Protein 6JBX (pdb70)

Organism: Streptococcus pneumoniae (strain ATCC BAA-255 / R6) (NCBI:txid171101)

Nearest PDB structures (foldseek):
  6jbx-assembly1_B  TM=1.007E+00  e=1.064E-23  Streptococcus pneumoniae
  1lj9-assembly1_B  TM=8.327E-01  e=2.546E-08  Enterococcus faecalis
  1lnw-assembly7_A  TM=8.799E-01  e=1.732E-07  Pseudomonas aeruginosa
  4zzl-assembly1_B  TM=8.420E-01  e=1.732E-07  Pseudomonas aeruginosa
  3bpx-assembly1_A  TM=7.532E-01  e=2.385E-07  unclassified

Radius of gyration: 21.08 Å; Cα contacts (8 Å, |Δi|>4): 301; chains: 2; bounding box: 54×47×58 Å

Sequence (289 aa):
HHMDYQRINEYLTSIFNNVLVIEEVNLRGSRFKDISIKEMHTIDVIGKAPDVTPSQVSKELMVTLGTVTTSLNNLERKGYIERVRSEQDRRVVHLHLTKKGRLIHRLHKRFHKAMVEKIIDGMSEEEIAVMGKGLTNLYQFLEDLKDYYQRINEYLTSIFNNVLVIEEVNLRGSRFKDISIKEMHTIDVIGKAPDVTPSQVSKELMVTLGTVTTSLNNLERKGYIERVRSEQDRRVVHLHLTKKGRLIHRLHKRFHKAMVEKIIDGMSEEEIAVMGKGLTNLYQFLEDLK

Foldseek 3Di:
DDDDVVVVVVVVVCCVVPVQVVLQVVLCPDPHNPAHSVLLLLLLVCAVPFFDWLVVSCVVVVHDSVVSVVSVVVCVVVQFKDWDQDPVDRVTITMHTDPVSVVVNVVSVVVVVVVVCVVCVPPDPVRVVVVVVVVVVVVVVVVVVD/DVVVVVVVVVVVVVVVQVVVQCPCCPDPNNPAHPVLLVLLLVCAVPFFDWLVNSCVVVVHDSVVSVVSVVVCVVVQFKDWDADPVHRVTITMHTGPVSNVVSVVVVVVVVVVVVVVVVPDDPVRVVVVVVVVVVVVVVVVVVD

Secondary structure (DSSP, 8-state):
-PPPHHHHHHHHHHHHHHHHHHHHHHHHTSS--S--HHHHHHHHHHHHSTT--HHHHHHHHTS-HHHHHHHHHHHHHHTSEEEEE-SSSTT-EEEEE-HHHHHHHHHHHHHHHHHHHHHTTT--HHHHHHHHHHHHHHHHHHHHT-/-HHHHHHHHHHHHHHHHHHHHHHHHTSS-TT--HHHHHHHHHHHHSTTB-HHHHHHHHT--HHHHHHHHHHHHHTTSEEEEE-SS-TT-EEEEE-HHHHHHHHHHHHHHHHHHHHHHHTS-HHHHHHHHHHHHHHHHHHHTT-

Structure (mmCIF, N/CA/C/O backbone):
data_6JBX
#
_entry.id   6JBX
#
_cell.length_a   73.022
_cell.length_b   60.868
_cell.length_c   74.086
_cell.angle_alpha   90.00
_cell.angle_beta   105.40
_cell.angle_gamma   90.00
#
_symmetry.space_group_name_H-M   'P 1 21 1'
#
loop_
_entity.id
_entity.type
_entity.pdbx_description
1 polymer 'Fatty acid biosynthesis transcriptional regulator'
2 polymer "DNA (5'-D(*AP*AP*TP*AP*GP*TP*TP*TP*GP*AP*CP*TP*GP*TP*CP*AP*AP*AP*TP*TP*AP*TP*G)-3')"
3 polymer "DNA (5'-D(*CP*AP*TP*AP*AP*TP*TP*TP*GP*AP*CP*AP*GP*TP*CP*AP*AP*AP*CP*TP*AP*TP*T)-3')"
4 non-polymer TRIDECANE
5 water water
#
loop_
_atom_site.group_PDB
_atom_site.id
_atom_site.type_symbol
_atom_site.label_atom_id
_atom_site.label_alt_id
_atom_site.label_comp_id
_atom_site.label_asym_id
_atom_site.label_entity_id
_atom_site.label_seq_id
_atom_site.pdbx_PDB_ins_code
_atom_site.Cartn_x
_atom_site.Cartn_y
_atom_site.Cartn_z
_atom_site.occupancy
_atom_site.B_iso_or_equiv
_atom_site.auth_seq_id
_atom_site.auth_comp_id
_atom_site.auth_asym_id
_atom_site.auth_atom_id
_atom_site.pdbx_PDB_model_num
ATOM 1 N N . HIS A 1 7 ? 0.721 -32.317 32.065 1.00 48.05 -2 HIS A N 1
ATOM 2 C CA . HIS A 1 7 ? -0.356 -31.244 32.172 1.00 54.46 -2 HIS A CA 1
ATOM 3 C C . HIS A 1 7 ? 0.216 -29.841 31.896 1.00 51.64 -2 HIS A C 1
ATOM 4 O O . HIS A 1 7 ? 1.291 -29.498 32.384 1.00 45.67 -2 HIS A O 1
ATOM 11 N N . HIS A 1 8 ? -0.502 -29.048 31.108 1.00 51.15 -1 HIS A N 1
ATOM 12 C CA . HIS A 1 8 ? -0.102 -27.678 30.803 1.00 49.15 -1 HIS A CA 1
ATOM 13 C C . HIS A 1 8 ? -0.031 -26.854 32.090 1.00 43.43 -1 HIS A C 1
ATOM 14 O O . HIS A 1 8 ? -0.670 -27.138 33.091 1.00 42.25 -1 HIS A O 1
ATOM 21 N N . MET A 1 9 ? 0.783 -25.828 32.071 1.00 45.55 0 MET A N 1
ATOM 22 C CA . MET A 1 9 ? 0.715 -24.822 33.137 1.00 41.51 0 MET A CA 1
ATOM 23 C C . MET A 1 9 ? -0.643 -24.102 33.056 1.00 31.29 0 MET A C 1
ATOM 24 O O . MET A 1 9 ? -1.159 -23.833 31.977 1.00 35.59 0 MET A O 1
ATOM 29 N N . ASP A 1 10 ? -1.164 -23.741 34.203 1.00 27.62 1 ASP A N 1
ATOM 30 C CA . ASP A 1 10 ? -2.354 -22.885 34.290 1.00 30.32 1 ASP A CA 1
ATOM 31 C C . ASP A 1 10 ? -2.125 -21.579 33.516 1.00 33.62 1 ASP A C 1
ATOM 32 O O . ASP A 1 10 ? -1.050 -20.957 33.620 1.00 31.04 1 ASP A O 1
ATOM 37 N N . TYR A 1 11 ? -3.104 -21.147 32.755 1.00 32.24 2 TYR A N 1
ATOM 38 C CA . TYR A 1 11 ? -2.986 -19.872 32.031 1.00 34.62 2 TYR A CA 1
ATOM 39 C C . TYR A 1 11 ? -2.693 -18.694 32.974 1.00 32.73 2 TYR A C 1
ATOM 40 O O . TYR A 1 11 ? -1.887 -17.844 32.662 1.00 32.20 2 TYR A O 1
ATOM 49 N N . GLN A 1 12 ? -3.307 -18.671 34.130 1.00 36.71 3 GLN A N 1
ATOM 50 C CA . GLN A 1 12 ? -3.094 -17.622 35.139 1.00 37.77 3 GLN A CA 1
ATOM 51 C C . GLN A 1 12 ? -1.599 -17.515 35.507 1.00 37.12 3 GLN A C 1
ATOM 52 O O . GLN A 1 12 ? -1.054 -16.389 35.696 1.00 28.56 3 GLN A O 1
ATOM 58 N N . ARG A 1 13 ? -0.919 -18.658 35.597 1.00 33.65 4 ARG A N 1
ATOM 59 C CA . ARG A 1 13 ? 0.461 -18.646 36.015 1.00 31.12 4 ARG A CA 1
ATOM 60 C C . ARG A 1 13 ? 1.311 -18.213 34.830 1.00 27.33 4 ARG A C 1
ATOM 61 O O . ARG A 1 13 ? 2.205 -17.409 35.010 1.00 26.72 4 ARG A O 1
ATOM 69 N N . ILE A 1 14 ? 0.980 -18.679 33.636 1.00 24.45 5 ILE A N 1
ATOM 70 C CA . ILE A 1 14 ? 1.633 -18.248 32.417 1.00 27.99 5 ILE A CA 1
ATOM 71 C C . ILE A 1 14 ? 1.557 -16.712 32.306 1.00 29.21 5 ILE A C 1
ATOM 72 O O . ILE A 1 14 ? 2.547 -16.038 32.048 1.00 27.14 5 ILE A O 1
ATOM 77 N N . ASN A 1 15 ? 0.358 -16.162 32.475 1.00 29.63 6 ASN A N 1
ATOM 78 C CA . ASN A 1 15 ? 0.121 -14.757 32.277 1.00 28.40 6 ASN A CA 1
ATOM 79 C C . ASN A 1 15 ? 0.902 -13.936 33.304 1.00 25.42 6 ASN A C 1
ATOM 80 O O . ASN A 1 15 ? 1.581 -13.021 32.946 1.00 27.97 6 ASN A O 1
ATOM 85 N N . GLU A 1 16 ? 0.865 -14.374 34.530 1.00 25.10 7 GLU A N 1
ATOM 86 C CA . GLU A 1 16 ? 1.613 -13.803 35.588 1.00 29.22 7 GLU A CA 1
ATOM 87 C C . GLU A 1 16 ? 3.117 -13.794 35.270 1.00 30.31 7 GLU A C 1
ATOM 88 O O . GLU A 1 16 ? 3.769 -12.773 35.465 1.00 26.71 7 GLU A O 1
ATOM 94 N N . TYR A 1 17 ? 3.671 -14.898 34.780 1.00 24.46 8 TYR A N 1
ATOM 95 C CA . TYR A 1 17 ? 5.096 -14.933 34.533 1.00 25.88 8 TYR A CA 1
ATOM 96 C C . TYR A 1 17 ? 5.440 -14.015 33.349 1.00 25.29 8 TYR A C 1
ATOM 97 O O . TYR A 1 17 ? 6.418 -13.216 33.421 1.00 24.66 8 TYR A O 1
ATOM 106 N N . LEU A 1 18 ?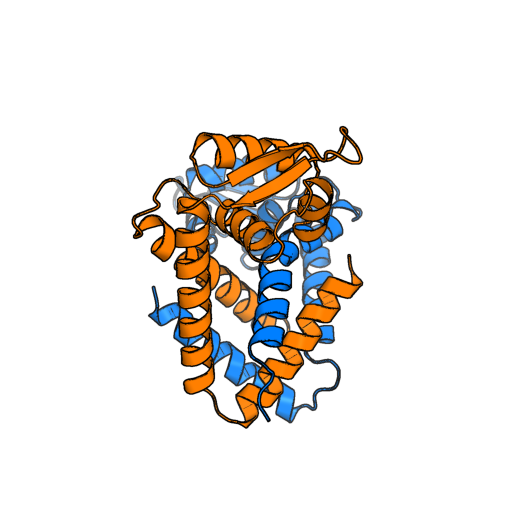 4.684 -14.120 32.268 1.00 21.88 9 LEU A N 1
ATOM 107 C CA . LEU A 1 18 ? 4.969 -13.306 31.127 1.00 27.47 9 LEU A CA 1
ATOM 108 C C . LEU A 1 18 ? 4.877 -11.806 31.502 1.00 30.25 9 LEU A C 1
ATOM 109 O O . LEU A 1 18 ? 5.716 -11.022 31.044 1.00 26.03 9 LEU A O 1
ATOM 114 N N . THR A 1 19 ? 3.859 -11.422 32.281 1.00 28.20 10 THR A N 1
ATOM 115 C CA . THR A 1 19 ? 3.656 -10.000 32.628 1.00 30.41 10 THR A CA 1
ATOM 116 C C . THR A 1 19 ? 4.853 -9.482 33.436 1.00 30.68 10 THR A C 1
ATOM 117 O O . THR A 1 19 ? 5.272 -8.329 33.206 1.00 31.00 10 THR A O 1
ATOM 121 N N . SER A 1 20 ? 5.342 -10.264 34.417 1.00 27.95 11 SER A N 1
ATOM 122 C CA . SER A 1 20 ? 6.525 -9.873 35.220 1.00 30.66 11 SER A CA 1
ATOM 123 C C . SER A 1 20 ? 7.745 -9.663 34.316 1.00 30.15 11 SER A C 1
ATOM 124 O O . SER A 1 20 ? 8.433 -8.659 34.399 1.00 26.02 11 SER A O 1
ATOM 127 N N . ILE A 1 21 ? 7.960 -10.609 33.427 1.00 28.67 12 ILE A N 1
ATOM 128 C CA . ILE A 1 21 ? 9.070 -10.592 32.566 1.00 27.43 12 ILE A CA 1
ATOM 129 C C . ILE A 1 21 ? 8.995 -9.361 31.658 1.00 31.33 12 ILE A C 1
ATOM 130 O O . ILE A 1 21 ? 9.978 -8.607 31.604 1.00 26.43 12 ILE A O 1
ATOM 135 N N . PHE A 1 22 ? 7.910 -9.194 30.911 1.00 25.31 13 PHE A N 1
ATOM 136 C CA . PHE A 1 22 ? 7.828 -8.075 30.014 1.00 30.57 13 PHE A CA 1
ATOM 137 C C . PHE A 1 22 ? 7.859 -6.722 30.738 1.00 27.82 13 PHE A C 1
ATOM 138 O O . PHE A 1 22 ? 8.445 -5.834 30.204 1.00 35.19 13 PHE A O 1
ATOM 146 N N . ASN A 1 23 ? 7.276 -6.567 31.900 1.00 30.76 14 ASN A N 1
ATOM 147 C CA . ASN A 1 23 ? 7.275 -5.274 32.574 1.00 32.02 14 ASN A CA 1
ATOM 148 C C . ASN A 1 23 ? 8.665 -4.952 33.179 1.00 36.28 14 ASN A C 1
ATOM 149 O O . ASN A 1 23 ? 8.995 -3.750 33.384 1.00 32.52 14 ASN A O 1
ATOM 154 N N . ASN A 1 24 ? 9.459 -5.969 33.546 1.00 26.90 15 ASN A N 1
ATOM 155 C CA . ASN A 1 24 ? 10.611 -5.669 34.396 1.00 27.68 15 ASN A CA 1
ATOM 156 C C . ASN A 1 24 ? 11.984 -5.992 33.751 1.00 27.29 15 ASN A C 1
ATOM 157 O O . ASN A 1 24 ? 13.021 -5.541 34.278 1.00 29.32 15 ASN A O 1
ATOM 162 N N . VAL A 1 25 ? 12.059 -6.752 32.681 1.00 25.30 16 VAL A N 1
ATOM 163 C CA . VAL A 1 25 ? 13.341 -7.323 32.239 1.00 25.42 16 VAL A CA 1
ATOM 164 C C . VAL A 1 25 ? 14.298 -6.178 31.854 1.00 28.27 16 VAL A C 1
ATOM 165 O O . VAL A 1 25 ? 15.472 -6.265 32.196 1.00 24.77 16 VAL A O 1
ATOM 169 N N . LEU A 1 26 ? 13.809 -5.126 31.184 1.00 24.54 17 LEU A N 1
ATOM 170 C CA . LEU A 1 26 ? 14.695 -4.023 30.730 1.00 28.85 17 LEU A CA 1
ATOM 171 C C . LEU A 1 26 ? 15.166 -3.189 31.932 1.00 28.20 17 LEU A C 1
ATOM 172 O O . LEU A 1 26 ? 16.284 -2.762 31.946 1.00 27.56 17 LEU A O 1
ATOM 177 N N . VAL A 1 27 ? 14.326 -2.987 32.926 1.00 25.50 18 VAL A N 1
ATOM 178 C CA . VAL A 1 27 ? 14.713 -2.330 34.146 1.00 28.98 18 VAL A CA 1
ATOM 179 C C . VAL A 1 27 ? 15.774 -3.140 34.897 1.00 29.16 18 VAL A C 1
ATOM 180 O O . VAL A 1 27 ? 16.727 -2.581 35.399 1.00 29.09 18 VAL A O 1
ATOM 184 N N . ILE A 1 28 ? 15.609 -4.448 35.015 1.00 31.43 19 ILE A N 1
ATOM 185 C CA . ILE A 1 28 ? 16.573 -5.264 35.717 1.00 27.36 19 ILE A CA 1
ATOM 186 C C . ILE A 1 28 ? 17.916 -5.235 34.978 1.00 27.24 19 ILE A C 1
ATOM 187 O O . ILE A 1 28 ? 18.961 -5.142 35.612 1.00 26.96 19 ILE A O 1
ATOM 192 N N . GLU A 1 29 ? 17.911 -5.253 33.667 1.00 27.44 20 GLU A N 1
ATOM 193 C CA . GLU A 1 29 ? 19.158 -5.186 32.932 1.00 33.42 20 GLU A CA 1
ATOM 194 C C . GLU A 1 29 ? 19.845 -3.822 33.125 1.00 30.65 20 GLU A C 1
ATOM 195 O O . GLU A 1 29 ? 21.045 -3.745 33.252 1.00 32.21 20 GLU A O 1
ATOM 201 N N . GLU A 1 30 ? 19.077 -2.766 33.086 1.00 29.07 21 GLU A N 1
ATOM 202 C CA . GLU A 1 30 ? 19.604 -1.441 33.302 1.00 34.55 21 GLU A CA 1
ATOM 203 C C . GLU A 1 30 ? 20.193 -1.342 34.721 1.00 33.91 21 GLU A C 1
ATOM 204 O O . GLU A 1 30 ? 21.251 -0.805 34.868 1.00 32.46 21 GLU A O 1
ATOM 210 N N . VAL A 1 31 ? 19.538 -1.890 35.730 1.00 33.56 22 VAL A N 1
ATOM 211 C CA . VAL A 1 31 ? 20.018 -1.837 37.105 1.00 35.73 22 VAL A CA 1
ATOM 212 C C . VAL A 1 31 ? 21.344 -2.600 37.210 1.00 36.81 22 VAL A C 1
ATOM 213 O O . VAL A 1 31 ? 22.251 -2.171 37.903 1.00 32.93 22 VAL A O 1
ATOM 217 N N . ASN A 1 32 ? 21.439 -3.723 36.554 1.00 32.90 23 ASN A N 1
ATOM 218 C CA . ASN A 1 32 ? 22.696 -4.465 36.570 1.00 37.88 23 ASN A CA 1
ATOM 219 C C . ASN A 1 32 ? 23.846 -3.652 35.921 1.00 37.15 23 ASN A C 1
ATOM 220 O O . ASN A 1 32 ? 24.990 -3.720 36.387 1.00 31.92 23 ASN A O 1
ATOM 225 N N . LEU A 1 33 ? 23.591 -2.925 34.831 1.00 33.55 24 LEU A N 1
ATOM 226 C CA . LEU A 1 33 ? 24.640 -2.094 34.193 1.00 31.92 24 LEU A CA 1
ATOM 227 C C . LEU A 1 33 ? 25.020 -0.916 35.114 1.00 31.92 24 LEU A C 1
ATOM 228 O O . LEU A 1 33 ? 26.205 -0.647 35.263 1.00 30.75 24 LEU A O 1
ATOM 233 N N . ARG A 1 34 ? 24.033 -0.232 35.708 1.00 33.10 25 ARG A N 1
ATOM 234 C CA . ARG A 1 34 ? 24.222 0.944 36.567 1.00 35.31 25 ARG A CA 1
ATOM 235 C C . ARG A 1 34 ? 24.987 0.591 37.851 1.00 36.73 25 ARG A C 1
ATOM 236 O O . ARG A 1 34 ? 25.648 1.455 38.448 1.00 38.32 25 ARG A O 1
ATOM 244 N N . GLY A 1 35 ? 24.925 -0.644 38.271 1.00 33.32 26 GLY A N 1
ATOM 245 C CA . GLY A 1 35 ? 25.682 -1.095 39.431 1.00 34.46 26 GLY A CA 1
ATOM 246 C C . GLY A 1 35 ? 27.064 -1.580 39.034 1.00 34.83 26 GLY A C 1
ATOM 247 O O . GLY A 1 35 ? 27.861 -1.933 39.907 1.00 41.69 26 GLY A O 1
ATOM 248 N N . SER A 1 36 ? 27.360 -1.604 37.728 1.00 33.28 27 SER A N 1
ATOM 249 C CA . SER A 1 36 ? 28.655 -2.081 37.245 1.00 33.20 27 SER A CA 1
ATOM 250 C C . SER A 1 36 ? 29.739 -1.000 37.446 1.00 35.82 27 SER A C 1
ATOM 251 O O . SER A 1 36 ? 29.476 0.126 37.898 1.00 32.21 27 SER A O 1
ATOM 254 N N . ARG A 1 37 ? 30.946 -1.338 37.010 1.00 33.87 28 ARG A N 1
ATOM 255 C CA . ARG A 1 37 ? 32.047 -0.435 37.089 1.00 36.90 28 ARG A CA 1
ATOM 256 C C . ARG A 1 37 ? 31.891 0.646 36.004 1.00 35.89 28 ARG A C 1
ATOM 257 O O . ARG A 1 37 ? 32.661 1.596 36.019 1.00 33.54 28 ARG A O 1
ATOM 265 N N . PHE A 1 38 ? 30.982 0.479 35.026 1.00 29.25 29 PHE A N 1
ATOM 266 C CA . PHE A 1 38 ? 30.689 1.524 34.056 1.00 32.34 29 PHE A CA 1
ATOM 267 C C . PHE A 1 38 ? 29.260 2.043 34.258 1.00 33.52 29 PHE A C 1
ATOM 268 O O . PHE A 1 38 ? 28.293 1.390 33.872 1.00 32.03 29 PHE A O 1
ATOM 276 N N . LYS A 1 39 ? 29.116 3.226 34.827 1.00 30.72 30 LYS A N 1
ATOM 277 C CA . LYS A 1 39 ? 27.814 3.605 35.346 1.00 33.34 30 LYS A CA 1
ATOM 278 C C . LYS A 1 39 ? 27.104 4.608 34.452 1.00 28.51 30 LYS A C 1
ATOM 279 O O . LYS A 1 39 ? 26.006 4.999 34.782 1.00 31.79 30 LYS A O 1
ATOM 285 N N . ASP A 1 40 ? 27.648 4.905 33.299 1.00 27.11 31 ASP A N 1
ATOM 286 C CA . ASP A 1 40 ? 27.078 5.963 32.456 1.00 30.66 31 ASP A CA 1
ATOM 287 C C . ASP A 1 40 ? 26.507 5.383 31.140 1.00 34.30 31 ASP A C 1
ATOM 288 O O . ASP A 1 40 ? 26.471 6.101 30.143 1.00 32.18 31 ASP A O 1
ATOM 293 N N . ILE A 1 41 ? 26.016 4.128 31.151 1.00 30.88 32 ILE A N 1
ATOM 294 C CA . ILE A 1 41 ? 25.508 3.452 29.959 1.00 30.58 32 ILE A CA 1
ATOM 295 C C . ILE A 1 41 ? 24.136 2.850 30.294 1.00 30.09 32 ILE A C 1
ATOM 296 O O . ILE A 1 41 ? 24.005 2.034 31.196 1.00 26.46 32 ILE A O 1
ATOM 301 N N . SER A 1 42 ? 23.135 3.305 29.583 1.00 29.17 33 SER A N 1
ATOM 302 C CA . SER A 1 42 ? 21.791 2.820 29.709 1.00 31.60 33 SER A CA 1
ATOM 303 C C . SER A 1 42 ? 21.633 1.510 28.929 1.00 31.92 33 SER A C 1
ATOM 304 O O . SER A 1 42 ? 22.456 1.168 28.055 1.00 28.53 33 SER A O 1
ATOM 307 N N . ILE A 1 43 ? 20.520 0.819 29.171 1.00 31.85 34 ILE A N 1
ATOM 308 C CA . ILE A 1 43 ? 20.299 -0.433 28.455 1.00 30.66 34 ILE A CA 1
ATOM 309 C C . ILE A 1 43 ? 20.133 -0.141 26.963 1.00 29.45 34 ILE A C 1
ATOM 310 O O . ILE A 1 43 ? 20.607 -0.927 26.147 1.00 30.90 34 ILE A O 1
ATOM 315 N N . LYS A 1 44 ? 19.539 0.982 26.578 1.00 29.85 35 LYS A N 1
ATOM 316 C CA . LYS A 1 44 ? 19.405 1.296 25.142 1.00 31.79 35 LYS A CA 1
ATOM 317 C C . LYS A 1 44 ? 20.761 1.612 24.508 1.00 39.39 35 LYS A C 1
ATOM 318 O O . LYS A 1 44 ? 21.028 1.162 23.381 1.00 41.70 35 LYS A O 1
ATOM 324 N N . GLU A 1 45 ? 21.644 2.296 25.227 1.00 34.62 36 GLU A N 1
ATOM 325 C CA . GLU A 1 45 ? 22.987 2.514 24.690 1.00 34.20 36 GLU A CA 1
ATOM 326 C C . GLU A 1 45 ? 23.715 1.176 24.616 1.00 32.22 36 GLU A C 1
ATOM 327 O O . GLU A 1 45 ? 24.483 0.959 23.684 1.00 31.19 36 GLU A O 1
ATOM 333 N N . MET A 1 46 ? 23.490 0.305 25.593 1.00 30.58 37 MET A N 1
ATOM 334 C CA . MET A 1 46 ? 24.130 -1.016 25.557 1.00 34.49 37 MET A CA 1
ATOM 335 C C . MET A 1 46 ? 23.692 -1.760 24.286 1.00 34.17 37 MET A C 1
ATOM 336 O O . MET A 1 46 ? 24.493 -2.455 23.684 1.00 36.48 37 MET A O 1
ATOM 341 N N . HIS A 1 47 ? 22.473 -1.527 23.803 1.00 33.51 38 HIS A N 1
ATOM 342 C CA . HIS A 1 47 ? 22.071 -2.208 22.563 1.00 43.50 38 HIS A CA 1
ATOM 343 C C . HIS A 1 47 ? 22.903 -1.700 21.375 1.00 39.78 38 HIS A C 1
ATOM 344 O O . HIS A 1 47 ? 23.294 -2.487 20.544 1.00 38.17 38 HIS A O 1
ATOM 351 N N . THR A 1 48 ? 23.121 -0.390 21.287 1.00 34.80 39 THR A N 1
ATOM 352 C CA . THR A 1 48 ? 23.953 0.181 20.233 1.00 35.64 39 THR A CA 1
ATOM 353 C C . THR A 1 48 ? 25.370 -0.374 20.352 1.00 35.73 39 THR A C 1
ATOM 354 O O . THR A 1 48 ? 25.926 -0.850 19.368 1.00 38.77 39 THR A O 1
ATOM 358 N N . ILE A 1 49 ? 25.910 -0.433 21.565 1.00 33.68 40 ILE A N 1
ATOM 359 C CA . ILE A 1 49 ? 27.256 -0.960 21.742 1.00 33.89 40 ILE A CA 1
ATOM 360 C C . ILE A 1 49 ? 27.322 -2.405 21.223 1.00 40.11 40 ILE A C 1
ATOM 361 O O . ILE A 1 49 ? 28.324 -2.823 20.608 1.00 38.95 40 ILE A O 1
ATOM 366 N N . ASP A 1 50 ? 26.277 -3.158 21.493 1.00 40.48 41 ASP A N 1
ATOM 367 C CA . ASP A 1 50 ? 26.180 -4.593 21.181 1.00 42.45 41 ASP A CA 1
ATOM 368 C C . ASP A 1 50 ? 26.222 -4.816 19.662 1.00 38.38 41 ASP A C 1
ATOM 369 O O . ASP A 1 50 ? 26.982 -5.636 19.177 1.00 37.25 41 ASP A O 1
ATOM 374 N N . VAL A 1 51 ? 25.435 -4.060 18.929 1.00 35.06 42 VAL A N 1
ATOM 375 C CA . VAL A 1 51 ? 25.445 -4.152 17.480 1.00 39.96 42 VAL A CA 1
ATOM 376 C C . VAL A 1 51 ? 26.872 -3.888 16.962 1.00 44.66 42 VAL A C 1
ATOM 377 O O . VAL A 1 51 ? 27.393 -4.652 16.141 1.00 41.94 42 VAL A O 1
ATOM 381 N N . ILE A 1 52 ? 27.507 -2.806 17.424 1.00 39.72 43 ILE A N 1
ATOM 382 C CA . ILE A 1 52 ? 28.820 -2.423 16.898 1.00 35.14 43 ILE A CA 1
ATOM 383 C C . ILE A 1 52 ? 29.844 -3.497 17.281 1.00 37.66 43 ILE A C 1
ATOM 384 O O . ILE A 1 52 ? 30.714 -3.840 16.492 1.00 37.49 43 ILE A O 1
ATOM 389 N N . GLY A 1 53 ? 29.739 -4.058 18.476 1.00 34.94 44 GLY A N 1
ATOM 390 C CA . GLY A 1 53 ? 30.757 -5.030 18.923 1.00 39.06 44 GLY A CA 1
ATOM 391 C C . GLY A 1 53 ? 30.689 -6.346 18.147 1.00 44.47 44 GLY A C 1
ATOM 392 O O . GLY A 1 53 ? 31.719 -6.955 17.824 1.00 48.38 44 GLY A O 1
ATOM 393 N N . LYS A 1 54 ? 29.483 -6.765 17.808 1.00 46.09 45 LYS A N 1
ATOM 394 C CA . LYS A 1 54 ? 29.273 -8.007 17.055 1.00 52.77 45 LYS A CA 1
ATOM 395 C C . LYS A 1 54 ? 29.708 -7.819 15.593 1.00 52.63 45 LYS A C 1
ATOM 396 O O . LYS A 1 54 ? 30.101 -8.779 14.948 1.00 48.63 45 LYS A O 1
ATOM 402 N N . ALA A 1 55 ? 29.610 -6.592 15.079 1.00 49.62 46 ALA A N 1
ATOM 403 C CA . ALA A 1 55 ? 29.860 -6.331 13.665 1.00 47.34 46 ALA A CA 1
ATOM 404 C C . ALA A 1 55 ? 30.760 -5.108 13.498 1.00 43.58 46 ALA A C 1
ATOM 405 O O . ALA A 1 55 ? 30.279 -4.012 13.106 1.00 44.00 46 ALA A O 1
ATOM 407 N N . PRO A 1 56 ? 32.059 -5.279 13.756 1.00 46.25 47 PRO A N 1
ATOM 408 C CA . PRO A 1 56 ? 32.986 -4.146 13.595 1.00 52.01 47 PRO A CA 1
ATOM 409 C C . PRO A 1 56 ? 32.862 -3.521 12.193 1.00 55.70 47 PRO A C 1
ATOM 410 O O . PRO A 1 56 ? 32.590 -4.241 11.220 1.00 51.00 47 PRO A O 1
ATOM 414 N N . ASP A 1 57 ? 32.976 -2.188 12.141 1.00 50.83 48 ASP A N 1
ATOM 415 C CA . ASP A 1 57 ? 32.845 -1.345 10.924 1.00 54.39 48 ASP A CA 1
ATOM 416 C C . ASP A 1 57 ? 31.399 -1.232 10.401 1.00 49.29 48 ASP A C 1
ATOM 417 O O . ASP A 1 57 ? 31.174 -0.685 9.325 1.00 47.43 48 ASP A O 1
ATOM 422 N N . VAL A 1 58 ? 30.409 -1.628 11.171 1.00 43.72 49 VAL A N 1
ATOM 423 C CA . VAL A 1 58 ? 29.037 -1.406 10.779 1.00 39.36 49 VAL A CA 1
ATOM 424 C C . VAL A 1 58 ? 28.762 0.101 10.631 1.00 41.84 49 VAL A C 1
ATOM 425 O O . VAL A 1 58 ? 29.424 0.984 11.186 1.00 39.75 49 VAL A O 1
ATOM 429 N N . THR A 1 59 ? 27.773 0.432 9.840 1.00 39.44 50 THR A N 1
ATOM 430 C CA . THR A 1 59 ? 27.478 1.839 9.591 1.00 44.94 50 THR A CA 1
ATOM 431 C C . THR A 1 59 ? 26.242 2.283 10.390 1.00 41.42 50 THR A C 1
ATOM 432 O O . THR A 1 59 ? 25.416 1.457 10.787 1.00 43.51 50 THR A O 1
ATOM 436 N N . PRO A 1 60 ? 26.054 3.596 10.529 1.00 40.81 51 PRO A N 1
ATOM 437 C CA . PRO A 1 60 ? 24.823 4.017 11.206 1.00 43.47 51 PRO A CA 1
ATOM 438 C C . PRO A 1 60 ? 23.538 3.441 10.597 1.00 49.67 51 PRO A C 1
ATOM 439 O O . PRO A 1 60 ? 22.630 3.026 11.345 1.00 45.32 51 PRO A O 1
ATOM 443 N N . SER A 1 61 ? 23.448 3.460 9.267 1.00 48.90 52 SER A N 1
ATOM 444 C CA . SER A 1 61 ? 22.272 2.904 8.569 1.00 49.28 52 SER A CA 1
A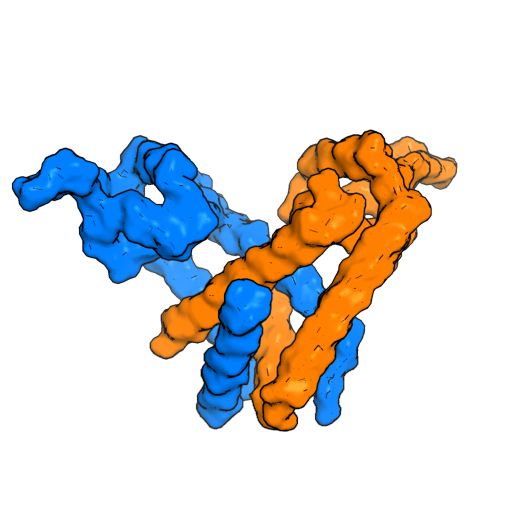TOM 445 C C . SER A 1 61 ? 22.048 1.457 9.007 1.00 45.23 52 SER A C 1
ATOM 446 O O . SER A 1 61 ? 20.923 1.079 9.284 1.00 46.95 52 SER A O 1
ATOM 449 N N . GLN A 1 62 ? 23.112 0.671 9.144 1.00 44.28 53 GLN A N 1
ATOM 450 C CA . GLN A 1 62 ? 22.928 -0.757 9.458 1.00 45.18 53 GLN A CA 1
ATOM 451 C C . GLN A 1 62 ? 22.489 -0.900 10.915 1.00 49.65 53 GLN A C 1
ATOM 452 O O . GLN A 1 62 ? 21.731 -1.807 11.244 1.00 48.85 53 GLN A O 1
ATOM 458 N N . VAL A 1 63 ? 22.993 -0.015 11.784 1.00 46.65 54 VAL A N 1
ATOM 459 C CA . VAL A 1 63 ? 22.582 -0.023 13.199 1.00 45.27 54 VAL A CA 1
ATOM 460 C C . VAL A 1 63 ? 21.092 0.343 13.291 1.00 40.14 54 VAL A C 1
ATOM 461 O O . VAL A 1 63 ? 20.352 -0.288 13.994 1.00 41.61 54 VAL A O 1
ATOM 465 N N . SER A 1 64 ? 20.678 1.358 12.569 1.00 41.54 55 SER A N 1
ATOM 466 C CA . SER A 1 64 ? 19.289 1.730 12.454 1.00 44.66 55 SER A CA 1
ATOM 467 C C . SER A 1 64 ? 18.383 0.535 12.093 1.00 54.08 55 SER A C 1
ATOM 468 O O . SER A 1 64 ? 17.395 0.238 12.785 1.00 53.16 55 SER A O 1
ATOM 471 N N . LYS A 1 65 ? 18.702 -0.166 11.017 1.00 52.46 56 LYS A N 1
ATOM 472 C CA . LYS A 1 65 ? 17.883 -1.295 10.593 1.00 52.64 56 LYS A CA 1
ATOM 473 C C . LYS A 1 65 ? 17.892 -2.374 11.679 1.00 51.41 56 LYS A C 1
ATOM 474 O O . LYS A 1 65 ? 16.866 -2.978 11.974 1.00 52.04 56 LYS A O 1
ATOM 480 N N . GLU A 1 66 ? 19.055 -2.622 12.260 1.00 47.90 57 GLU A N 1
ATOM 481 C CA . GLU A 1 66 ? 19.185 -3.672 13.245 1.00 48.22 57 GLU A CA 1
ATOM 482 C C . GLU A 1 66 ? 18.394 -3.320 14.521 1.00 54.04 57 GLU A C 1
ATOM 483 O O . GLU A 1 66 ? 17.923 -4.222 15.219 1.00 54.28 57 GLU A O 1
ATOM 489 N N . LEU A 1 67 ? 18.249 -2.032 14.846 1.00 51.00 58 LEU A N 1
ATOM 490 C CA . LEU A 1 67 ? 17.600 -1.633 16.123 1.00 54.57 58 LEU A CA 1
ATOM 491 C C . LEU A 1 67 ? 16.163 -1.170 15.865 1.00 58.59 58 LEU A C 1
ATOM 492 O O . LEU A 1 67 ? 15.429 -0.962 16.806 1.00 57.53 58 LEU A O 1
ATOM 497 N N . MET A 1 68 ? 15.790 -0.961 14.610 1.00 56.98 59 MET A N 1
ATOM 498 C CA . MET A 1 68 ? 14.428 -0.591 14.271 1.00 60.01 59 MET A CA 1
ATOM 499 C C . MET A 1 68 ? 14.100 0.772 14.901 1.00 52.69 59 MET A C 1
ATOM 500 O O . MET A 1 68 ? 13.074 0.947 15.524 1.00 57.06 59 MET A O 1
ATOM 505 N N . VAL A 1 69 ? 15.010 1.729 14.748 1.00 50.28 60 VAL A N 1
ATOM 506 C CA . VAL A 1 69 ? 14.750 3.143 15.047 1.00 48.51 60 VAL A CA 1
ATOM 507 C C . VAL A 1 69 ? 15.323 3.944 13.892 1.00 44.22 60 VAL A C 1
ATOM 508 O O . VAL A 1 69 ? 16.136 3.426 13.146 1.00 47.02 60 VAL A O 1
ATOM 512 N N . THR A 1 70 ? 14.949 5.208 13.816 1.00 45.21 61 THR A N 1
ATOM 513 C CA . THR A 1 70 ? 15.338 6.012 12.704 1.00 48.93 61 THR A CA 1
ATOM 514 C C . THR A 1 70 ? 16.798 6.426 12.837 1.00 53.40 61 THR A C 1
ATOM 515 O O . THR A 1 70 ? 17.399 6.290 13.887 1.00 48.27 61 THR A O 1
ATOM 519 N N . LEU A 1 71 ? 17.327 6.970 11.748 1.00 52.35 62 LEU A N 1
ATOM 520 C CA . LEU A 1 71 ? 18.748 7.218 11.668 1.00 53.11 62 LEU A CA 1
ATOM 521 C C . LEU A 1 71 ? 19.130 8.373 12.603 1.00 48.08 62 LEU A C 1
ATOM 522 O O . LEU A 1 71 ? 20.184 8.301 13.216 1.00 42.28 62 LEU A O 1
ATOM 527 N N . GLY A 1 72 ? 18.292 9.418 12.674 1.00 49.13 63 GLY A N 1
ATOM 528 C CA . GLY A 1 72 ? 18.496 10.556 13.609 1.00 49.11 63 GLY A CA 1
ATOM 529 C C . GLY A 1 72 ? 18.727 10.079 15.043 1.00 47.66 63 GLY A C 1
ATOM 530 O O . GLY A 1 72 ? 19.654 10.518 15.710 1.00 47.68 63 GLY A O 1
ATOM 531 N N . THR A 1 73 ? 17.896 9.132 15.463 1.00 47.24 64 THR A N 1
ATOM 532 C CA . THR A 1 73 ? 17.969 8.490 16.754 1.00 48.12 64 THR A CA 1
ATOM 533 C C . THR A 1 73 ? 19.314 7.790 16.942 1.00 48.99 64 THR A C 1
ATOM 534 O O . THR A 1 73 ? 19.920 7.910 18.016 1.00 44.80 64 THR A O 1
ATOM 538 N N . VAL A 1 74 ? 19.763 7.043 15.926 1.00 43.60 65 VAL A N 1
ATOM 539 C CA . VAL A 1 74 ? 21.059 6.359 16.004 1.00 38.09 65 VAL A CA 1
ATOM 540 C C . VAL A 1 74 ? 22.180 7.409 16.088 1.00 38.61 65 VAL A C 1
ATOM 541 O O . VAL A 1 74 ? 23.127 7.242 16.868 1.00 36.74 65 VAL A O 1
ATOM 545 N N . THR A 1 75 ? 22.068 8.496 15.336 1.00 35.90 66 THR A N 1
ATOM 546 C CA . THR A 1 75 ? 23.148 9.494 15.311 1.00 41.47 66 THR A CA 1
ATOM 547 C C . THR A 1 75 ? 23.329 10.105 16.705 1.00 44.74 66 THR A C 1
ATOM 548 O O . THR A 1 75 ? 24.457 10.295 17.146 1.00 41.26 66 THR A O 1
ATOM 552 N N . THR A 1 76 ? 22.213 10.416 17.373 1.00 45.46 67 THR A N 1
ATOM 553 C CA . THR A 1 76 ? 22.255 11.002 18.708 1.00 42.72 67 THR A CA 1
ATOM 554 C C . THR A 1 76 ? 22.947 10.038 19.676 1.00 39.14 67 THR A C 1
ATOM 555 O O . THR A 1 76 ? 23.803 10.436 20.442 1.00 39.83 67 THR A O 1
ATOM 559 N N . SER A 1 77 ? 22.557 8.779 19.634 1.00 37.47 68 SER A N 1
ATOM 560 C CA . SER A 1 77 ? 23.105 7.788 20.527 1.00 37.40 68 SER A CA 1
ATOM 561 C C . SER A 1 77 ? 24.614 7.657 20.273 1.00 38.53 68 SER A C 1
ATOM 562 O O . SER A 1 77 ? 25.412 7.595 21.239 1.00 36.36 68 SER A O 1
ATOM 565 N N . LEU A 1 78 ? 25.016 7.638 18.998 1.00 34.02 69 LEU A N 1
ATOM 566 C CA . LEU A 1 78 ? 26.432 7.500 18.680 1.00 35.86 69 LEU A CA 1
ATOM 567 C C . LEU A 1 78 ? 27.200 8.739 19.172 1.00 34.16 69 LEU A C 1
ATOM 568 O O . LEU A 1 78 ? 28.310 8.592 19.699 1.00 32.67 69 LEU A O 1
ATOM 573 N N . ASN A 1 79 ? 26.618 9.938 19.063 1.00 35.57 70 ASN A N 1
ATOM 574 C CA . ASN A 1 79 ? 27.281 11.157 19.560 1.00 35.74 70 ASN A CA 1
ATOM 575 C C . ASN A 1 79 ? 27.547 11.023 21.063 1.00 36.54 70 ASN A C 1
ATOM 576 O O . ASN A 1 79 ? 28.656 11.316 21.512 1.00 40.42 70 ASN A O 1
ATOM 581 N N . ASN A 1 80 ? 26.535 10.606 21.842 1.00 34.08 71 ASN A N 1
ATOM 582 C CA . ASN A 1 80 ? 26.716 10.378 23.301 1.00 35.88 71 ASN A CA 1
ATOM 583 C C . ASN A 1 80 ? 27.792 9.307 23.552 1.00 32.16 71 ASN A C 1
ATOM 584 O O . ASN A 1 80 ? 28.594 9.405 24.484 1.00 34.05 71 ASN A O 1
ATOM 589 N N . LEU A 1 81 ? 27.793 8.259 22.766 1.00 35.98 72 LEU A N 1
ATOM 590 C CA . LEU A 1 81 ? 28.693 7.126 23.040 1.00 36.59 72 LEU A CA 1
ATOM 591 C C . LEU A 1 81 ? 30.125 7.537 22.641 1.00 37.12 72 LEU A C 1
ATOM 592 O O . LEU A 1 81 ? 31.065 7.177 23.290 1.00 32.66 72 LEU A O 1
ATOM 597 N N . GLU A 1 82 ? 30.276 8.305 21.570 1.00 38.93 73 GLU A N 1
ATOM 598 C CA . GLU A 1 82 ? 31.625 8.774 21.179 1.00 41.31 73 GLU A CA 1
ATOM 599 C C . GLU A 1 82 ? 32.117 9.751 22.255 1.00 37.42 73 GLU A C 1
ATOM 600 O O . GLU A 1 82 ? 33.177 9.585 22.726 1.00 32.14 73 GLU A O 1
ATOM 606 N N . ARG A 1 83 ? 31.292 10.715 22.652 1.00 35.71 74 ARG A N 1
ATOM 607 C CA . ARG A 1 83 ? 31.642 11.647 23.726 1.00 39.47 74 ARG A CA 1
ATOM 608 C C . ARG A 1 83 ? 32.078 10.874 24.981 1.00 43.52 74 ARG A C 1
ATOM 609 O O . ARG A 1 83 ? 33.037 11.293 25.649 1.00 38.96 74 ARG A O 1
ATOM 617 N N . LYS A 1 84 ? 31.376 9.782 25.339 1.00 36.61 75 LYS A N 1
ATOM 618 C CA . LYS A 1 84 ? 31.672 9.101 26.579 1.00 33.18 75 LYS A CA 1
ATOM 619 C C . LYS A 1 84 ? 32.821 8.117 26.400 1.00 34.03 75 LYS A C 1
ATOM 620 O O . LYS A 1 84 ? 33.208 7.528 27.354 1.00 37.80 75 LYS A O 1
ATOM 626 N N . GLY A 1 85 ? 33.353 7.934 25.187 1.00 35.80 76 GLY A N 1
ATOM 627 C CA . GLY A 1 85 ? 34.578 7.163 24.989 1.00 37.05 76 GLY A CA 1
ATOM 628 C C . GLY A 1 85 ? 34.366 5.676 24.709 1.00 35.30 76 GLY A C 1
ATOM 629 O O . GLY A 1 85 ? 35.329 4.887 24.851 1.00 36.09 76 GLY A O 1
ATOM 630 N N . TYR A 1 86 ? 33.180 5.276 24.239 1.00 35.31 77 TYR A N 1
ATOM 631 C CA . TYR A 1 86 ? 32.880 3.823 23.998 1.00 33.87 77 TYR A CA 1
ATOM 632 C C . TYR A 1 86 ? 32.989 3.437 22.529 1.00 34.38 77 TYR A C 1
ATOM 633 O O . TYR A 1 86 ? 33.181 2.272 22.221 1.00 37.34 77 TYR A O 1
ATOM 642 N N . ILE A 1 87 ? 32.860 4.389 21.624 1.00 36.92 78 ILE A N 1
ATOM 643 C CA . ILE A 1 87 ? 32.917 4.066 20.210 1.00 38.12 78 ILE A CA 1
ATOM 644 C C . ILE A 1 87 ? 33.751 5.114 19.459 1.00 41.93 78 ILE A C 1
ATOM 645 O O . ILE A 1 87 ? 33.987 6.223 19.961 1.00 36.40 78 ILE A O 1
ATOM 650 N N . GLU A 1 88 ? 34.161 4.750 18.239 1.00 43.93 79 GLU A N 1
ATOM 651 C CA . GLU A 1 88 ? 34.831 5.680 17.323 1.00 44.30 79 GLU A CA 1
ATOM 652 C C . GLU A 1 88 ? 34.154 5.619 15.960 1.00 40.77 79 GLU A C 1
ATOM 653 O O . GLU A 1 88 ? 33.759 4.538 15.499 1.00 40.81 79 GLU A O 1
ATOM 659 N N . ARG A 1 89 ? 33.983 6.793 15.377 1.00 41.61 80 ARG A N 1
ATOM 660 C CA . ARG A 1 89 ? 33.465 6.947 14.018 1.00 46.34 80 ARG A CA 1
ATOM 661 C C . ARG A 1 89 ? 34.650 7.080 13.053 1.00 48.94 80 ARG A C 1
ATOM 662 O O . ARG A 1 89 ? 35.561 7.853 13.327 1.00 47.46 80 ARG A O 1
ATOM 670 N N . VAL A 1 90 ? 34.595 6.384 11.916 1.00 51.22 81 VAL A N 1
ATOM 671 C CA . VAL A 1 90 ? 35.671 6.439 10.895 1.00 56.53 81 VAL A CA 1
ATOM 672 C C . VAL A 1 90 ? 35.046 6.679 9.515 1.00 53.72 81 VAL A C 1
ATOM 673 O O . VAL A 1 90 ? 34.222 5.847 9.059 1.00 54.11 81 VAL A O 1
ATOM 677 N N . ARG A 1 91 ? 35.436 7.784 8.863 1.00 57.39 82 ARG A N 1
ATOM 678 C CA . ARG A 1 91 ? 34.929 8.120 7.501 1.00 61.39 82 ARG A CA 1
ATOM 679 C C . ARG A 1 91 ? 35.468 7.073 6.521 1.00 57.57 82 ARG A C 1
ATOM 680 O O . ARG A 1 91 ? 36.647 6.707 6.571 1.00 57.87 82 ARG A O 1
ATOM 688 N N . SER A 1 92 ? 34.569 6.530 5.712 1.00 57.89 83 SER A N 1
ATOM 689 C CA . SER A 1 92 ? 34.930 5.589 4.652 1.00 67.11 83 SER A CA 1
ATOM 690 C C . SER A 1 92 ? 35.796 6.303 3.614 1.00 73.29 83 SER A C 1
ATOM 691 O O . SER A 1 92 ? 35.660 7.523 3.392 1.00 72.96 83 SER A O 1
ATOM 694 N N . GLU A 1 93 ? 36.672 5.532 2.985 1.00 78.45 84 GLU A N 1
ATOM 695 C CA . GLU A 1 93 ? 37.529 6.086 1.939 1.00 81.98 84 GLU A CA 1
ATOM 696 C C . GLU A 1 93 ? 36.996 5.711 0.552 1.00 75.60 84 GLU A C 1
ATOM 697 O O . GLU A 1 93 ? 37.342 6.411 -0.388 1.00 82.29 84 GLU A O 1
ATOM 703 N N . GLN A 1 94 ? 36.180 4.647 0.434 1.00 65.97 85 GLN A N 1
ATOM 704 C CA . GLN A 1 94 ? 35.490 4.318 -0.818 1.00 72.44 85 GLN A CA 1
ATOM 705 C C . GLN A 1 94 ? 34.361 5.331 -1.062 1.00 77.76 85 GLN A C 1
ATOM 706 O O . GLN A 1 94 ? 34.393 6.066 -2.056 1.00 85.55 85 GLN A O 1
ATOM 712 N N . ASP A 1 95 ? 33.370 5.365 -0.164 1.00 65.62 86 ASP A N 1
ATOM 713 C CA . ASP A 1 95 ? 32.238 6.281 -0.293 1.00 57.35 86 ASP A CA 1
ATOM 714 C C . ASP A 1 95 ? 32.309 7.280 0.865 1.00 57.54 86 ASP A C 1
ATOM 715 O O . ASP A 1 95 ? 32.122 6.882 2.0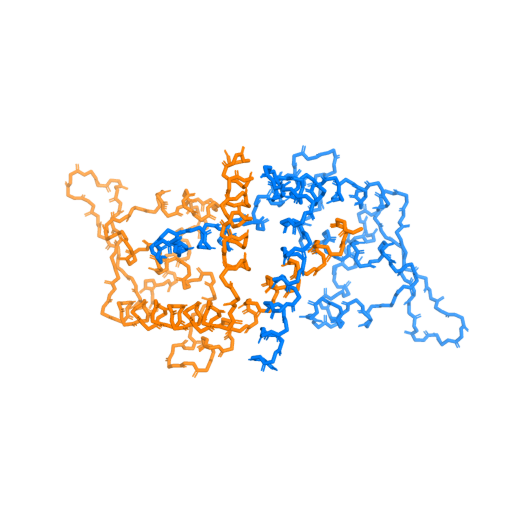00 1.00 59.26 86 ASP A O 1
ATOM 720 N N . ARG A 1 96 ? 32.571 8.554 0.575 1.00 51.01 87 ARG A N 1
ATOM 721 C CA . ARG A 1 96 ? 32.819 9.542 1.601 1.00 55.62 87 ARG A CA 1
ATOM 722 C C . ARG A 1 96 ? 31.511 9.975 2.284 1.00 55.50 87 ARG A C 1
ATOM 723 O O . ARG A 1 96 ? 31.545 10.828 3.156 1.00 57.31 87 ARG A O 1
ATOM 731 N N . ARG A 1 97 ? 30.372 9.406 1.911 1.00 49.90 88 ARG A N 1
ATOM 732 C CA . ARG A 1 97 ? 29.133 9.596 2.667 1.00 54.11 88 ARG A CA 1
ATOM 733 C C . ARG A 1 97 ? 29.055 8.654 3.884 1.00 57.01 88 ARG A C 1
ATOM 734 O O . ARG A 1 97 ? 28.196 8.853 4.776 1.00 49.81 88 ARG A O 1
ATOM 742 N N . VAL A 1 98 ? 29.889 7.618 3.903 1.00 48.48 89 VAL A N 1
ATOM 743 C CA . VAL A 1 98 ? 29.693 6.476 4.773 1.00 48.95 89 VAL A CA 1
ATOM 744 C C . VAL A 1 98 ? 30.611 6.622 5.983 1.00 49.08 89 VAL A C 1
ATOM 745 O O . VAL A 1 98 ? 31.711 7.191 5.878 1.00 44.64 89 VAL A O 1
ATOM 749 N N . VAL A 1 99 ? 30.073 6.163 7.122 1.00 49.17 90 VAL A N 1
ATOM 750 C CA . VAL A 1 99 ? 30.791 6.151 8.407 1.00 48.76 90 VAL A CA 1
ATOM 751 C C . VAL A 1 99 ? 30.875 4.703 8.874 1.00 41.79 90 VAL A C 1
ATOM 752 O O . VAL A 1 99 ? 29.899 3.983 8.825 1.00 46.49 90 VAL A O 1
ATOM 756 N N . HIS A 1 100 ? 32.057 4.306 9.302 1.00 42.01 91 HIS A N 1
ATOM 757 C CA . HIS A 1 100 ? 32.271 2.987 9.868 1.00 43.51 91 HIS A CA 1
ATOM 758 C C . HIS A 1 100 ? 32.448 3.130 11.382 1.00 43.79 91 HIS A C 1
ATOM 759 O O . HIS A 1 100 ? 33.196 3.993 11.849 1.00 43.61 91 HIS A O 1
ATOM 766 N N . LEU A 1 101 ? 31.767 2.285 12.139 1.00 40.64 92 LEU A N 1
ATOM 767 C CA . LEU A 1 101 ? 31.781 2.405 13.607 1.00 38.75 92 LEU A CA 1
ATOM 768 C C . LEU A 1 101 ? 32.562 1.235 14.195 1.00 37.06 92 LEU A C 1
ATOM 769 O O . LEU A 1 101 ? 32.432 0.118 13.731 1.00 37.37 92 LEU A O 1
ATOM 774 N N . HIS A 1 102 ? 33.279 1.485 15.271 1.00 35.18 93 HIS A N 1
ATOM 775 C CA . HIS A 1 102 ? 33.916 0.377 16.007 1.00 39.28 93 HIS A CA 1
ATOM 776 C C . HIS A 1 102 ? 34.077 0.767 17.478 1.00 40.09 93 HIS A C 1
ATOM 777 O O . HIS A 1 102 ? 34.074 1.989 17.847 1.00 47.40 93 HIS A O 1
ATOM 784 N N . LEU A 1 103 ? 34.204 -0.265 18.304 1.00 38.70 94 LEU A N 1
ATOM 785 C CA . LEU A 1 103 ? 34.256 -0.072 19.733 1.00 40.34 94 LEU A CA 1
ATOM 786 C C . LEU A 1 103 ? 35.667 0.363 20.116 1.00 38.77 94 LEU A C 1
ATOM 787 O O . LEU A 1 103 ? 36.625 -0.209 19.643 1.00 44.81 94 LEU A O 1
ATOM 792 N N . THR A 1 104 ? 35.757 1.304 21.046 1.00 40.13 95 THR A N 1
ATOM 793 C CA . THR A 1 104 ? 37.012 1.590 21.723 1.00 39.94 95 THR A CA 1
ATOM 794 C C . THR A 1 104 ? 37.330 0.404 22.650 1.00 42.20 95 THR A C 1
ATOM 795 O O . THR A 1 104 ? 36.562 -0.557 22.756 1.00 38.17 95 THR A O 1
ATOM 799 N N . LYS A 1 105 ? 38.454 0.479 23.331 1.00 40.79 96 LYS A N 1
ATOM 800 C CA . LYS A 1 105 ? 38.794 -0.544 24.298 1.00 45.51 96 LYS A CA 1
ATOM 801 C C . LYS A 1 105 ? 37.754 -0.529 25.411 1.00 47.24 96 LYS A C 1
ATOM 802 O O . LYS A 1 105 ? 37.415 -1.564 25.940 1.00 50.31 96 LYS A O 1
ATOM 808 N N . LYS A 1 106 ? 37.279 0.658 25.765 1.00 39.60 97 LYS A N 1
ATOM 809 C CA . LYS A 1 106 ? 36.335 0.782 26.835 1.00 38.44 97 LYS A CA 1
ATOM 810 C C . LYS A 1 106 ? 35.030 0.117 26.392 1.00 35.40 97 LYS A C 1
ATOM 811 O O . LYS A 1 106 ? 34.428 -0.616 27.151 1.00 33.55 97 LYS A O 1
ATOM 817 N N . GLY A 1 107 ? 34.628 0.370 25.161 1.00 38.84 98 GLY A N 1
ATOM 818 C CA . GLY A 1 107 ? 33.461 -0.248 24.563 1.00 39.13 98 GLY A CA 1
ATOM 819 C C . GLY A 1 107 ? 33.537 -1.767 24.601 1.00 38.30 98 GLY A C 1
ATOM 820 O O . GLY A 1 107 ? 32.592 -2.405 25.001 1.00 38.79 98 GLY A O 1
ATOM 821 N N . ARG A 1 108 ? 34.672 -2.333 24.214 1.00 37.61 99 ARG A N 1
ATOM 822 C CA . ARG A 1 108 ? 34.866 -3.783 24.241 1.00 40.74 99 ARG A CA 1
ATOM 823 C C . ARG A 1 108 ? 34.703 -4.298 25.677 1.00 45.46 99 ARG A C 1
ATOM 824 O O . ARG A 1 108 ? 34.039 -5.352 25.895 1.00 40.94 99 ARG A O 1
ATOM 832 N N . LEU A 1 109 ? 35.210 -3.536 26.658 1.00 42.02 100 LEU A N 1
ATOM 833 C CA . LEU A 1 109 ? 35.143 -3.977 28.068 1.00 43.14 100 LEU A CA 1
ATOM 834 C C . LEU A 1 109 ? 33.684 -4.065 28.520 1.00 44.79 100 LEU A C 1
ATOM 835 O O . LEU A 1 109 ? 33.303 -5.036 29.134 1.00 41.13 100 LEU A O 1
ATOM 840 N N . ILE A 1 110 ? 32.883 -3.042 28.257 1.00 41.51 101 ILE A N 1
ATOM 841 C CA . ILE A 1 110 ? 31.542 -3.101 28.735 1.00 42.70 101 ILE A CA 1
ATOM 842 C C . ILE A 1 110 ? 30.730 -4.111 27.885 1.00 49.99 101 ILE A C 1
ATOM 843 O O . ILE A 1 110 ? 29.801 -4.739 28.397 1.00 46.77 101 ILE A O 1
ATOM 848 N N . HIS A 1 111 ? 31.043 -4.273 26.600 1.00 45.86 102 HIS A N 1
ATOM 849 C CA . HIS A 1 111 ? 30.347 -5.251 25.762 1.00 45.13 102 HIS A CA 1
ATOM 850 C C . HIS A 1 111 ? 30.464 -6.646 26.389 1.00 44.27 102 HIS A C 1
ATOM 851 O O . HIS A 1 111 ? 29.487 -7.366 26.510 1.00 50.15 102 HIS A O 1
ATOM 858 N N . ARG A 1 112 ? 31.665 -7.010 26.767 1.00 45.29 103 ARG A N 1
ATOM 859 C CA . ARG A 1 112 ? 31.931 -8.249 27.480 1.00 56.47 103 ARG A CA 1
ATOM 860 C C . ARG A 1 112 ? 31.020 -8.402 28.712 1.00 58.62 103 ARG A C 1
ATOM 861 O O . ARG A 1 112 ? 30.393 -9.440 28.959 1.00 50.43 103 ARG A O 1
ATOM 869 N N . LEU A 1 113 ? 30.941 -7.367 29.510 1.00 60.99 104 LEU A N 1
ATOM 870 C CA . LEU A 1 113 ? 30.205 -7.424 30.774 1.00 57.80 104 LEU A CA 1
ATOM 871 C C . LEU A 1 113 ? 28.716 -7.709 30.528 1.00 58.53 104 LEU A C 1
ATOM 872 O O . LEU A 1 113 ? 28.043 -8.471 31.275 1.00 60.01 104 LEU A O 1
ATOM 877 N N . HIS A 1 114 ? 28.192 -7.098 29.471 1.00 49.24 105 HIS A N 1
ATOM 878 C CA . HIS A 1 114 ? 26.765 -7.283 29.091 1.00 43.41 105 HIS A CA 1
ATOM 879 C C . HIS A 1 114 ? 26.551 -8.725 28.620 1.00 52.28 105 HIS A C 1
ATOM 880 O O . HIS A 1 114 ? 25.394 -9.190 28.659 1.00 48.58 105 HIS A O 1
ATOM 887 N N . LYS A 1 115 ? 27.613 -9.403 28.196 1.00 48.43 106 LYS A N 1
ATOM 888 C CA . LYS A 1 115 ? 27.503 -10.784 27.735 1.00 52.79 106 LYS A CA 1
ATOM 889 C C . LYS A 1 115 ? 27.461 -11.723 28.933 1.00 43.98 106 LYS A C 1
ATOM 890 O O . LYS A 1 115 ? 26.843 -12.761 28.836 1.00 45.02 106 LYS A O 1
ATOM 896 N N . ARG A 1 116 ? 28.170 -11.394 30.004 1.00 40.22 107 ARG A N 1
ATOM 897 C CA . ARG A 1 116 ? 28.128 -12.251 31.189 1.00 44.14 107 ARG A CA 1
ATOM 898 C C . ARG A 1 116 ? 26.680 -12.290 31.723 1.00 44.67 107 ARG A C 1
ATOM 899 O O . ARG A 1 116 ? 26.251 -13.296 32.244 1.00 41.30 107 ARG A O 1
ATOM 907 N N . PHE A 1 117 ? 25.932 -11.187 31.585 1.00 39.76 108 PHE A N 1
ATOM 908 C CA . PHE A 1 117 ? 24.567 -11.111 32.034 1.00 34.72 108 PHE A CA 1
ATOM 909 C C . PHE A 1 117 ? 23.692 -12.051 31.198 1.00 34.29 108 PHE A C 1
ATOM 910 O O . PHE A 1 117 ? 22.945 -12.852 31.749 1.00 30.25 108 PHE A O 1
ATOM 918 N N . HIS A 1 118 ? 23.778 -11.935 29.889 1.00 35.23 109 HIS A N 1
ATOM 919 C CA . HIS A 1 118 ? 23.066 -12.794 28.981 1.00 39.99 109 HIS A CA 1
ATOM 920 C C . HIS A 1 118 ? 23.435 -14.269 29.194 1.00 41.81 109 HIS A C 1
ATOM 921 O O . HIS A 1 118 ? 22.594 -15.181 29.071 1.00 38.96 109 HIS A O 1
ATOM 928 N N . LYS A 1 119 ? 24.674 -14.521 29.525 1.00 38.64 110 LYS A N 1
ATOM 929 C CA . LYS A 1 119 ? 25.057 -15.874 29.743 1.00 37.50 110 LYS A CA 1
ATOM 930 C C . LYS A 1 119 ? 24.467 -16.398 31.060 1.00 34.07 110 LYS A C 1
ATOM 931 O O . LYS A 1 119 ? 24.042 -17.551 31.114 1.00 31.94 110 LYS A O 1
ATOM 937 N N . ALA A 1 120 ? 24.455 -15.603 32.134 1.00 28.77 111 ALA A N 1
ATOM 938 C CA . ALA A 1 120 ? 23.819 -16.012 33.363 1.00 30.46 111 ALA A CA 1
ATOM 939 C C . ALA A 1 120 ? 22.314 -16.270 33.154 1.00 30.96 111 ALA A C 1
ATOM 940 O O . ALA A 1 120 ? 21.765 -17.164 33.776 1.00 28.76 111 ALA A O 1
ATOM 942 N N . MET A 1 121 ? 21.684 -15.554 32.232 1.00 26.74 112 MET A N 1
ATOM 943 C CA . MET A 1 121 ? 20.271 -15.674 32.014 1.00 30.65 112 MET A CA 1
ATOM 944 C C . MET A 1 121 ? 19.951 -17.013 31.326 1.00 28.48 112 MET A C 1
ATOM 945 O O . MET A 1 121 ? 18.995 -17.709 31.708 1.00 22.42 112 MET A O 1
ATOM 950 N N . VAL A 1 122 ? 20.719 -17.341 30.312 1.00 27.74 113 VAL A N 1
ATOM 951 C CA . VAL A 1 122 ? 20.523 -18.584 29.598 1.00 30.53 113 VAL A CA 1
ATOM 952 C C . VAL A 1 122 ? 20.829 -19.774 30.503 1.00 29.74 113 VAL A C 1
ATOM 953 O O . VAL A 1 122 ? 20.091 -20.771 30.479 1.00 30.71 113 VAL A O 1
ATOM 957 N N . GLU A 1 123 ? 21.825 -19.653 31.354 1.00 27.72 114 GLU A N 1
ATOM 958 C CA . GLU A 1 123 ? 22.176 -20.762 32.254 1.00 31.78 114 GLU A CA 1
ATOM 959 C C . GLU A 1 123 ? 21.015 -20.969 33.235 1.00 34.72 114 GLU A C 1
ATOM 960 O O . GLU A 1 123 ? 20.628 -22.108 33.538 1.00 32.43 114 GLU A O 1
ATOM 966 N N . LYS A 1 124 ? 20.410 -19.880 33.734 1.00 32.13 115 LYS A N 1
ATOM 967 C CA . LYS A 1 124 ? 19.265 -20.074 34.611 1.00 29.03 115 LYS A CA 1
ATOM 968 C C . LYS A 1 124 ? 18.085 -20.655 33.818 1.00 27.28 115 LYS A C 1
ATOM 969 O O . LYS A 1 124 ? 17.381 -21.511 34.315 1.00 32.35 115 LYS A O 1
ATOM 975 N N . ILE A 1 125 ? 17.883 -20.229 32.578 1.00 25.40 116 ILE A N 1
ATOM 976 C CA . ILE A 1 125 ? 16.761 -20.731 31.797 1.00 27.65 116 ILE A CA 1
ATOM 977 C C . ILE A 1 125 ? 16.842 -22.262 31.698 1.00 30.01 116 ILE A C 1
ATOM 978 O O . ILE A 1 125 ? 15.872 -22.924 31.977 1.00 30.39 116 ILE A O 1
ATOM 983 N N . ILE A 1 126 ? 18.009 -22.804 31.361 1.00 27.82 117 ILE A N 1
ATOM 984 C CA . ILE A 1 126 ? 18.157 -24.252 31.213 1.00 30.86 117 ILE A CA 1
ATOM 985 C C . ILE A 1 126 ? 18.402 -24.975 32.553 1.00 26.84 117 ILE A C 1
ATOM 986 O O . ILE A 1 126 ? 18.684 -26.152 32.541 1.00 32.12 117 ILE A O 1
ATOM 991 N N . ASP A 1 127 ? 18.307 -24.337 33.693 1.00 29.70 118 ASP A N 1
ATOM 992 C CA . ASP A 1 127 ? 18.537 -25.035 34.924 1.00 31.77 118 ASP A CA 1
ATOM 993 C C . ASP A 1 127 ? 17.574 -26.237 35.054 1.00 36.19 118 ASP A C 1
ATOM 994 O O . ASP A 1 127 ? 16.348 -26.119 34.933 1.00 30.60 118 ASP A O 1
ATOM 999 N N . GLY A 1 128 ? 18.134 -27.424 35.278 1.00 34.96 119 GLY A N 1
ATOM 1000 C CA . GLY A 1 128 ? 17.336 -28.611 35.545 1.00 34.77 119 GLY A CA 1
ATOM 1001 C C . GLY A 1 128 ? 16.948 -29.307 34.265 1.00 34.44 119 GLY A C 1
ATOM 1002 O O . GLY A 1 128 ? 16.309 -30.327 34.309 1.00 38.94 119 GLY A O 1
ATOM 1003 N N . MET A 1 129 ? 17.354 -28.774 33.120 1.00 31.91 120 MET A N 1
ATOM 1004 C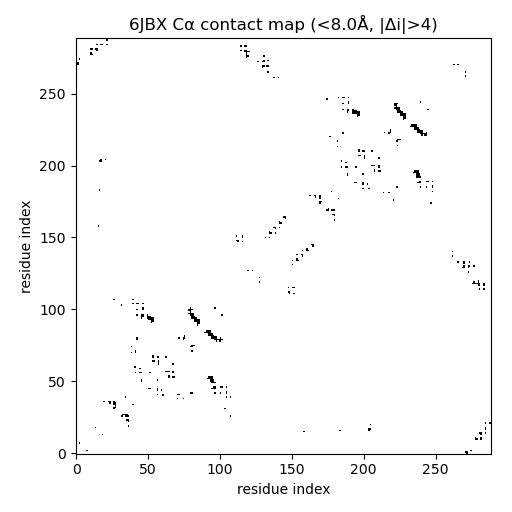 CA . MET A 1 129 ? 16.967 -29.401 31.892 1.00 32.77 120 MET A CA 1
ATOM 1005 C C . MET A 1 129 ? 18.081 -30.360 31.446 1.00 34.99 120 MET A C 1
ATOM 1006 O O . MET A 1 129 ? 19.239 -30.040 31.570 1.00 31.94 120 MET A O 1
ATOM 1011 N N . SER A 1 130 ? 17.674 -31.457 30.817 1.00 38.42 121 SER A N 1
ATOM 1012 C CA . SER A 1 130 ? 18.587 -32.414 30.186 1.00 43.86 121 SER A CA 1
ATOM 1013 C C . SER A 1 130 ? 18.968 -31.861 28.818 1.00 44.92 121 SER A C 1
ATOM 1014 O O . SER A 1 130 ? 18.334 -30.903 28.313 1.00 38.02 121 SER A O 1
ATOM 1017 N N . GLU A 1 131 ? 19.966 -32.482 28.208 1.00 44.03 122 GLU A N 1
ATOM 1018 C CA . GLU A 1 131 ? 20.461 -32.050 26.892 1.00 47.63 122 GLU A CA 1
ATOM 1019 C C . GLU A 1 131 ? 19.376 -32.258 25.819 1.00 44.38 122 GLU A C 1
ATOM 1020 O O . GLU A 1 131 ? 19.342 -31.553 24.836 1.00 46.26 122 GLU A O 1
ATOM 1026 N N . GLU A 1 132 ? 18.506 -33.240 25.958 1.00 40.78 123 GLU A N 1
ATOM 1027 C CA . GLU A 1 132 ? 17.430 -33.367 24.989 1.00 48.49 123 GLU A CA 1
ATOM 1028 C C . GLU A 1 132 ? 16.367 -32.269 25.244 1.00 42.41 123 GLU A C 1
ATOM 1029 O O . GLU A 1 132 ? 15.743 -31.800 24.308 1.00 40.42 123 GLU A O 1
ATOM 1035 N N . GLU A 1 133 ? 16.131 -31.889 26.485 1.00 40.92 124 GLU A N 1
ATOM 1036 C CA . GLU A 1 133 ? 15.126 -30.837 26.775 1.00 41.27 124 GLU A CA 1
ATOM 1037 C C . GLU A 1 133 ? 15.643 -29.506 26.211 1.00 37.71 124 GLU A C 1
ATOM 1038 O O . GLU A 1 133 ? 14.929 -28.827 25.541 1.00 43.37 124 GLU A O 1
ATOM 1044 N N . ILE A 1 134 ? 16.921 -29.209 26.412 1.00 38.73 125 ILE A N 1
ATOM 1045 C CA . ILE A 1 134 ? 17.581 -28.057 25.816 1.00 37.03 125 ILE A CA 1
ATOM 1046 C C . ILE A 1 134 ? 17.434 -28.075 24.289 1.00 43.75 125 ILE A C 1
ATOM 1047 O O . ILE A 1 134 ? 17.165 -27.041 23.650 1.00 42.46 125 ILE A O 1
ATOM 1052 N N . ALA A 1 135 ? 17.563 -29.224 23.663 1.00 43.56 126 ALA A N 1
ATOM 1053 C CA . ALA A 1 135 ? 17.412 -29.260 22.211 1.00 42.25 126 ALA A CA 1
ATOM 1054 C C . ALA A 1 135 ? 15.961 -28.946 21.828 1.00 42.81 126 ALA A C 1
ATOM 1055 O O . ALA A 1 135 ? 15.686 -28.298 20.807 1.00 43.15 126 ALA A O 1
ATOM 1057 N N . VAL A 1 136 ? 15.031 -29.480 22.603 1.00 41.93 127 VAL A N 1
ATOM 1058 C CA . VAL A 1 136 ? 13.629 -29.219 22.335 1.00 46.60 127 VAL A CA 1
ATOM 1059 C C . VAL A 1 136 ? 13.355 -27.714 22.526 1.00 46.29 127 VAL A C 1
ATOM 1060 O O . VAL A 1 136 ? 12.685 -27.067 21.698 1.00 43.06 127 VAL A O 1
ATOM 1064 N N . MET A 1 137 ? 13.923 -27.155 23.588 1.00 41.82 128 MET A N 1
ATOM 1065 C CA . MET A 1 137 ? 13.746 -25.723 23.906 1.00 45.53 128 MET A CA 1
ATOM 1066 C C . MET A 1 137 ? 14.276 -24.860 22.755 1.00 41.48 128 MET A C 1
ATOM 1067 O O . MET A 1 137 ? 13.678 -23.856 22.389 1.00 42.87 128 MET A O 1
ATOM 1072 N N . GLY A 1 138 ? 15.381 -25.268 22.166 1.00 43.14 129 GLY A N 1
ATOM 1073 C CA . GLY A 1 138 ? 15.913 -24.590 20.987 1.00 43.47 129 GLY A CA 1
ATOM 1074 C C . GLY A 1 138 ? 14.919 -24.591 19.845 1.00 44.75 129 GLY A C 1
ATOM 1075 O O . GLY A 1 138 ? 14.750 -23.585 19.188 1.00 43.87 129 GLY A O 1
ATOM 1076 N N . LYS A 1 139 ? 14.232 -25.708 19.633 1.00 50.11 130 LYS A N 1
ATOM 1077 C CA . LYS A 1 139 ? 13.251 -25.800 18.539 1.00 54.68 130 LYS A CA 1
ATOM 1078 C C . LYS A 1 139 ? 12.021 -24.962 18.896 1.00 48.01 130 LYS A C 1
ATOM 1079 O O . LYS A 1 139 ? 11.448 -24.323 18.053 1.00 49.22 130 LYS A O 1
ATOM 1085 N N . GLY A 1 140 ? 11.617 -25.010 20.151 1.00 46.72 131 GLY A N 1
ATOM 1086 C CA . GLY A 1 140 ? 10.495 -24.212 20.657 1.00 44.07 131 GLY A CA 1
ATOM 1087 C C . GLY A 1 140 ? 10.718 -22.724 20.414 1.00 41.28 131 GLY A C 1
ATOM 1088 O O . GLY A 1 140 ? 9.816 -22.041 19.925 1.00 42.83 131 GLY A O 1
ATOM 1089 N N . LEU A 1 141 ? 11.931 -22.233 20.665 1.00 40.22 132 LEU A N 1
ATOM 1090 C CA . LEU A 1 141 ? 12.202 -20.807 20.519 1.00 41.27 132 LEU A CA 1
ATOM 1091 C C . LEU A 1 141 ? 12.159 -20.398 19.041 1.00 43.89 132 LEU A C 1
ATOM 1092 O O . LEU A 1 141 ? 11.609 -19.334 18.693 1.00 38.72 132 LEU A O 1
ATOM 1097 N N . THR A 1 142 ? 12.748 -21.198 18.174 1.00 41.94 133 THR A N 1
ATOM 1098 C CA . THR A 1 142 ? 12.735 -20.872 16.735 1.00 46.70 133 THR A CA 1
ATOM 1099 C C . THR A 1 142 ? 11.299 -20.876 16.207 1.00 44.54 133 THR A C 1
ATOM 1100 O O . THR A 1 142 ? 10.950 -20.048 15.390 1.00 47.63 133 THR A O 1
ATOM 1104 N N . ASN A 1 143 ? 10.477 -21.786 16.691 1.00 45.31 134 ASN A N 1
ATOM 1105 C CA . ASN A 1 143 ? 9.066 -21.841 16.290 1.00 47.56 134 ASN A CA 1
ATOM 1106 C C . ASN A 1 143 ? 8.299 -20.621 16.844 1.00 50.84 134 ASN A C 1
ATOM 1107 O O . ASN A 1 143 ? 7.499 -20.017 16.137 1.00 45.28 134 ASN A O 1
ATOM 1112 N N . LEU A 1 144 ? 8.539 -20.246 18.104 1.00 42.30 135 LEU A N 1
ATOM 1113 C CA . LEU A 1 144 ? 7.863 -19.098 18.665 1.00 43.34 135 LEU A CA 1
ATOM 1114 C C . LEU A 1 144 ? 8.305 -17.837 17.908 1.00 42.23 135 LEU A C 1
ATOM 1115 O O . LEU A 1 144 ? 7.454 -16.994 17.533 1.00 39.62 135 LEU A O 1
ATOM 1120 N N . TYR A 1 145 ? 9.610 -17.729 17.670 1.00 39.07 136 TYR A N 1
ATOM 1121 C CA . TYR A 1 145 ? 10.175 -16.639 16.900 1.00 43.68 136 TYR A CA 1
ATOM 1122 C C . TYR A 1 145 ? 9.486 -16.518 15.542 1.00 47.42 136 TYR A C 1
ATOM 1123 O O . TYR A 1 145 ? 9.130 -15.405 15.116 1.00 50.68 136 TYR A O 1
ATOM 1132 N N . GLN A 1 146 ? 9.322 -17.658 14.879 1.00 53.22 137 GLN A N 1
ATOM 1133 C CA . GLN A 1 146 ? 8.804 -17.699 13.505 1.00 52.59 137 GLN A CA 1
ATOM 1134 C C . GLN A 1 146 ? 7.320 -17.317 13.514 1.00 46.95 137 GLN A C 1
ATOM 1135 O O . GLN A 1 146 ? 6.881 -16.533 12.709 1.00 50.94 137 GLN A O 1
ATOM 1141 N N . PHE A 1 147 ? 6.567 -17.848 14.450 1.00 44.63 138 PHE A N 1
ATOM 1142 C CA . PHE A 1 147 ? 5.179 -17.445 14.614 1.00 47.79 138 PHE A CA 1
ATOM 1143 C C . PHE A 1 147 ? 5.068 -15.913 14.761 1.00 49.75 138 PHE A C 1
ATOM 1144 O O . PHE A 1 147 ? 4.194 -15.293 14.157 1.00 50.39 138 PHE A O 1
ATOM 1152 N N . LEU A 1 148 ? 5.906 -15.290 15.585 1.00 44.36 139 LEU A N 1
ATOM 1153 C CA . LEU A 1 148 ? 5.729 -13.865 15.820 1.00 42.78 139 LEU A CA 1
ATOM 1154 C C . LEU A 1 148 ? 6.155 -13.066 14.583 1.00 45.87 139 LEU A C 1
ATOM 1155 O O . LEU A 1 148 ? 5.523 -12.042 14.259 1.00 45.45 139 LEU A O 1
ATOM 1160 N N . GLU A 1 149 ? 7.211 -13.501 13.911 1.00 49.13 140 GLU A N 1
ATOM 1161 C CA . GLU A 1 149 ? 7.674 -12.833 12.692 1.00 54.85 140 GLU A CA 1
ATOM 1162 C C . GLU A 1 149 ? 6.542 -12.728 11.667 1.00 57.17 140 GLU A C 1
ATOM 1163 O O . GLU A 1 149 ? 6.391 -11.692 11.035 1.00 59.28 140 GLU A O 1
ATOM 1169 N N . ASP A 1 150 ? 5.759 -13.794 11.526 1.00 62.08 141 ASP A N 1
ATOM 1170 C CA . ASP A 1 150 ? 4.672 -13.869 10.533 1.00 64.59 141 ASP A CA 1
ATOM 1171 C C . ASP A 1 150 ? 3.458 -13.036 10.977 1.00 65.30 141 ASP A C 1
ATOM 1172 O O . ASP A 1 150 ? 2.612 -12.750 10.171 1.00 66.22 141 ASP A O 1
ATOM 1177 N N . LEU A 1 151 ? 3.371 -12.648 12.248 1.00 64.69 142 LEU A N 1
ATOM 1178 C CA . LEU A 1 151 ? 2.308 -11.757 12.730 1.00 62.71 142 LEU A CA 1
ATOM 1179 C C . LEU A 1 151 ? 2.618 -10.277 12.456 1.00 62.90 142 LEU A C 1
ATOM 1180 O O . LEU A 1 151 ? 1.834 -9.430 12.843 1.00 68.24 142 LEU A O 1
ATOM 1185 N N . LYS A 1 152 ? 3.711 -9.924 11.799 1.00 72.67 143 LYS A N 1
ATOM 1186 C CA . LYS A 1 152 ? 3.910 -8.510 11.431 1.00 76.66 143 LYS A CA 1
ATOM 1187 C C . LYS A 1 152 ? 4.404 -8.426 9.978 1.00 78.33 143 LYS A C 1
ATOM 1188 O O . LYS A 1 152 ? 4.782 -9.447 9.372 1.00 78.32 143 LYS A O 1
ATOM 1194 N N . ASP B 1 10 ? 26.206 -21.210 21.113 1.00 69.08 1 ASP B N 1
ATOM 1195 C CA . ASP B 1 10 ? 24.775 -21.618 21.181 1.00 69.07 1 ASP B CA 1
ATOM 1196 C C . ASP B 1 10 ? 24.019 -20.775 22.217 1.00 72.08 1 ASP B C 1
ATOM 1197 O O . ASP B 1 10 ? 22.915 -20.381 21.944 1.00 74.51 1 ASP B O 1
ATOM 1202 N N A TYR B 1 11 ? 24.608 -20.491 23.381 0.49 69.27 2 TYR B N 1
ATOM 1203 N N B TYR B 1 11 ? 24.601 -20.520 23.386 0.51 69.09 2 TYR B N 1
ATOM 1204 C CA A TYR B 1 11 ? 23.945 -19.610 24.347 0.49 68.71 2 TYR B CA 1
ATOM 1205 C CA B TYR B 1 11 ? 23.971 -19.614 24.341 0.51 68.36 2 TYR B CA 1
ATOM 1206 C C A TYR B 1 11 ? 23.851 -18.187 23.793 0.49 68.72 2 TYR B C 1
ATOM 1207 C C B TYR B 1 11 ? 23.777 -18.232 23.714 0.51 68.63 2 TYR B C 1
ATOM 1208 O O A TYR B 1 11 ? 23.087 -17.390 24.324 0.49 65.55 2 TYR B O 1
ATOM 1209 O O B TYR B 1 11 ? 22.865 -17.516 24.105 0.51 66.04 2 TYR B O 1
ATOM 1226 N N . GLN B 1 12 ? 24.635 -17.858 22.768 1.00 66.54 3 GLN B N 1
ATOM 1227 C CA . GLN B 1 12 ? 24.534 -16.543 22.154 1.00 73.41 3 GLN B CA 1
ATOM 1228 C C . GLN B 1 12 ? 23.362 -16.526 21.168 1.00 67.66 3 GLN B C 1
ATOM 1229 O O . GLN B 1 12 ? 22.803 -15.462 20.945 1.00 66.60 3 GLN B O 1
ATOM 1235 N N . ARG B 1 13 ? 23.009 -17.669 20.578 1.00 64.92 4 ARG B N 1
ATOM 1236 C CA . ARG B 1 13 ? 21.917 -17.701 19.606 1.00 66.43 4 ARG B CA 1
ATOM 1237 C C . ARG B 1 13 ? 20.576 -17.913 20.338 1.00 58.75 4 ARG B C 1
ATOM 1238 O O . ARG B 1 13 ? 19.523 -17.538 19.821 1.00 46.45 4 ARG B O 1
ATOM 1246 N N . ILE B 1 14 ? 20.597 -18.537 21.517 1.00 56.43 5 ILE B N 1
ATOM 1247 C CA . ILE B 1 14 ? 19.394 -18.596 22.375 1.00 52.88 5 ILE B CA 1
ATOM 1248 C C . ILE B 1 14 ? 19.030 -17.157 22.724 1.00 45.95 5 ILE B C 1
ATOM 1249 O O . ILE B 1 14 ? 17.918 -16.731 22.514 1.00 41.41 5 ILE B O 1
ATOM 1254 N N . ASN B 1 15 ? 20.045 -16.420 23.136 1.00 45.48 6 ASN B N 1
ATOM 1255 C CA . ASN B 1 15 ? 19.934 -15.023 23.455 1.00 46.77 6 ASN B CA 1
ATOM 1256 C C . ASN B 1 15 ? 19.432 -14.190 22.275 1.00 45.01 6 ASN B C 1
ATOM 1257 O O . ASN B 1 15 ? 18.662 -13.246 22.462 1.00 50.94 6 ASN B O 1
ATOM 1262 N N . GLU B 1 16 ? 19.872 -14.547 21.073 1.00 43.46 7 GLU B N 1
ATOM 1263 C CA . GLU B 1 16 ? 19.454 -13.826 19.840 1.00 47.56 7 GLU B CA 1
ATOM 1264 C C . GLU B 1 16 ? 17.958 -14.065 19.608 1.00 40.77 7 GLU B C 1
ATOM 1265 O O . GLU B 1 16 ? 17.269 -13.114 19.189 1.00 41.64 7 GLU B O 1
ATOM 1271 N N . TYR B 1 17 ? 17.476 -15.277 19.866 1.00 37.36 8 TYR B N 1
ATOM 1272 C CA . TYR B 1 17 ? 16.058 -15.593 19.681 1.00 43.68 8 TYR B CA 1
ATOM 1273 C C . TYR B 1 17 ? 15.214 -14.909 20.768 1.00 38.58 8 TYR B C 1
ATOM 1274 O O . TYR B 1 17 ? 14.168 -14.363 20.460 1.00 31.91 8 TYR B O 1
ATOM 1283 N N . LEU B 1 18 ? 15.682 -14.936 22.018 1.00 36.44 9 LEU B N 1
ATOM 1284 C CA . LEU B 1 18 ? 14.939 -14.355 23.110 1.00 36.65 9 LEU B CA 1
ATOM 1285 C C . LEU B 1 18 ? 14.735 -12.856 22.860 1.00 39.85 9 LEU B C 1
ATOM 1286 O O . LEU B 1 18 ? 13.610 -12.332 23.069 1.00 33.42 9 LEU B O 1
ATOM 1291 N N . THR B 1 19 ? 15.798 -12.185 22.414 1.00 39.02 10 THR B N 1
ATOM 1292 C CA . THR B 1 19 ? 15.757 -10.743 22.090 1.00 38.76 10 THR B CA 1
ATOM 1293 C C . THR B 1 19 ? 14.820 -10.474 20.909 1.00 36.66 10 THR B C 1
ATOM 1294 O O . THR B 1 19 ? 14.055 -9.543 20.931 1.00 35.43 10 THR B O 1
ATOM 1298 N N . SER B 1 20 ? 14.908 -11.252 19.845 1.00 38.51 11 SER B N 1
ATOM 1299 C CA . SER B 1 20 ? 13.996 -11.027 18.691 1.00 36.37 11 SER B CA 1
ATOM 1300 C C . SER B 1 20 ? 12.538 -11.296 19.097 1.00 36.69 11 SER B C 1
ATOM 1301 O O . SER B 1 20 ? 11.624 -10.616 18.665 1.00 35.53 11 SER B O 1
ATOM 1304 N N . ILE B 1 21 ? 12.320 -12.302 19.923 1.00 34.37 12 ILE B N 1
ATOM 1305 C CA . ILE B 1 21 ? 10.977 -12.620 20.330 1.00 35.78 12 ILE B CA 1
ATOM 1306 C C . ILE B 1 21 ? 10.445 -11.441 21.134 1.00 35.77 12 ILE B C 1
ATOM 1307 O O . ILE B 1 21 ? 9.364 -10.950 20.852 1.00 33.43 12 ILE B O 1
ATOM 1312 N N . PHE B 1 22 ? 11.206 -11.034 22.142 1.00 34.15 13 PHE B N 1
ATOM 1313 C CA . PHE B 1 22 ? 10.842 -9.892 22.969 1.00 32.99 13 PHE B CA 1
ATOM 1314 C C . PHE B 1 22 ? 10.566 -8.675 22.077 1.00 37.00 13 PHE B C 1
ATOM 1315 O O . PHE B 1 22 ? 9.614 -7.921 22.318 1.00 34.28 13 PHE B O 1
ATOM 1323 N N . ASN B 1 23 ? 11.409 -8.451 21.091 1.00 34.63 14 ASN B N 1
ATOM 1324 C CA . ASN B 1 23 ? 11.247 -7.253 20.259 1.00 36.49 14 ASN B CA 1
ATOM 1325 C C . ASN B 1 23 ? 9.992 -7.373 19.392 1.00 36.58 14 ASN B C 1
ATOM 1326 O O . ASN B 1 23 ? 9.289 -6.364 19.193 1.00 36.05 14 ASN B O 1
ATOM 1331 N N . ASN B 1 24 ? 9.715 -8.575 18.873 1.00 32.10 15 ASN B N 1
ATOM 1332 C CA . ASN B 1 24 ? 8.521 -8.783 18.063 1.00 35.04 15 ASN B CA 1
ATOM 1333 C C . ASN B 1 24 ? 7.260 -8.601 18.910 1.00 33.33 15 ASN B C 1
ATOM 1334 O O . ASN B 1 24 ? 6.250 -8.069 18.435 1.00 31.34 15 ASN B O 1
ATOM 1339 N N . VAL B 1 25 ? 7.287 -9.067 20.141 1.00 29.98 16 VAL B N 1
ATOM 1340 C CA . VAL B 1 25 ? 6.107 -8.930 20.984 1.00 32.69 16 VAL B CA 1
ATOM 1341 C C . VAL B 1 25 ? 5.766 -7.435 21.165 1.00 33.47 16 VAL B C 1
ATOM 1342 O O . VAL B 1 25 ? 4.587 -7.096 21.141 1.00 34.14 16 VAL B O 1
ATOM 1346 N N . LEU B 1 26 ? 6.760 -6.577 21.383 1.00 32.21 17 LEU B N 1
ATOM 1347 C CA . LEU B 1 26 ? 6.486 -5.146 21.598 1.00 39.56 17 LEU B CA 1
ATOM 1348 C C . LEU B 1 26 ? 5.913 -4.527 20.312 1.00 39.31 17 LEU B C 1
ATOM 1349 O O . LEU B 1 26 ? 4.956 -3.804 20.382 1.00 36.29 17 LEU B O 1
ATOM 1354 N N . VAL B 1 27 ? 6.531 -4.787 19.163 1.00 39.71 18 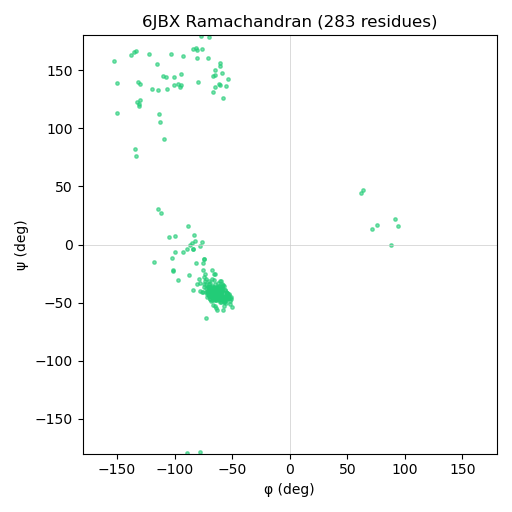VAL B N 1
ATOM 1355 C CA . VAL B 1 27 ? 6.002 -4.369 17.876 1.00 39.48 18 VAL B CA 1
ATOM 1356 C C . VAL B 1 27 ? 4.541 -4.804 17.738 1.00 38.81 18 VAL B C 1
ATOM 1357 O O . VAL B 1 27 ? 3.684 -4.016 17.328 1.00 37.37 18 VAL B O 1
ATOM 1361 N N . ILE B 1 28 ? 4.229 -6.041 18.055 1.00 37.69 19 ILE B N 1
ATOM 1362 C CA . ILE B 1 28 ? 2.857 -6.505 17.817 1.00 38.44 19 ILE B CA 1
ATOM 1363 C C . ILE B 1 28 ? 1.909 -5.821 18.810 1.00 39.57 19 ILE B C 1
ATOM 1364 O O . ILE B 1 28 ? 0.764 -5.563 18.460 1.00 36.75 19 ILE B O 1
ATOM 1369 N N . GLU B 1 29 ? 2.361 -5.544 20.035 1.00 38.57 20 GLU B N 1
ATOM 1370 C CA . GLU B 1 29 ? 1.491 -4.869 21.000 1.00 43.94 20 GLU B CA 1
ATOM 1371 C C . GLU B 1 29 ? 1.209 -3.431 20.528 1.00 42.78 20 GLU B C 1
ATOM 1372 O O . GLU B 1 29 ? 0.100 -2.956 20.651 1.00 37.92 20 GLU B O 1
ATOM 1378 N N . GLU B 1 30 ? 2.229 -2.765 20.018 1.00 37.78 21 GLU B N 1
ATOM 1379 C CA . GLU B 1 30 ? 2.167 -1.378 19.634 1.00 45.08 21 GLU B CA 1
ATOM 1380 C C . GLU B 1 30 ? 1.174 -1.244 18.476 1.00 47.60 21 GLU B C 1
ATOM 1381 O O . GLU B 1 30 ? 0.327 -0.352 18.489 1.00 44.87 21 GLU B O 1
ATOM 1387 N N . VAL B 1 31 ? 1.287 -2.142 17.494 1.00 47.29 22 VAL B N 1
ATOM 1388 C CA . VAL B 1 31 ? 0.452 -2.064 16.278 1.00 47.66 22 VAL B CA 1
ATOM 1389 C C . VAL B 1 31 ? -1.013 -2.305 16.666 1.00 44.89 22 VAL B C 1
ATOM 1390 O O . VAL B 1 31 ? -1.905 -1.609 16.203 1.00 44.01 22 VAL B O 1
ATOM 1394 N N . ASN B 1 32 ? -1.250 -3.238 17.574 1.00 42.99 23 ASN B N 1
ATOM 1395 C CA . ASN B 1 32 ? -2.604 -3.542 18.034 1.00 42.34 23 ASN B CA 1
ATOM 1396 C C . ASN B 1 32 ? -3.170 -2.327 18.810 1.00 45.81 23 ASN B C 1
ATOM 1397 O O . ASN B 1 32 ? -4.325 -1.961 18.660 1.00 45.68 23 ASN B O 1
ATOM 1402 N N . LEU B 1 33 ? -2.360 -1.669 19.634 1.00 45.44 24 LEU B N 1
ATOM 1403 C CA . LEU B 1 33 ? -2.811 -0.469 20.361 1.00 48.97 24 LEU B CA 1
ATOM 1404 C C . LEU B 1 33 ? -3.142 0.654 19.376 1.00 45.40 24 LEU B C 1
ATOM 1405 O O . LEU B 1 33 ? -4.242 1.201 19.425 1.00 48.05 24 LEU B O 1
ATOM 1410 N N . ARG B 1 34 ? -2.189 0.992 18.516 1.00 45.97 25 ARG B N 1
ATOM 1411 C CA . ARG B 1 34 ? -2.349 2.121 17.588 1.00 53.84 25 ARG B CA 1
ATOM 1412 C C . ARG B 1 34 ? -3.464 1.836 16.575 1.00 53.57 25 ARG B C 1
ATOM 1413 O O . ARG B 1 34 ? -4.103 2.776 16.126 1.00 53.47 25 ARG B O 1
ATOM 1421 N N . GLY B 1 35 ? -3.756 0.575 16.293 1.00 51.65 26 GLY B N 1
ATOM 1422 C CA . GLY B 1 35 ? -4.875 0.219 15.412 1.00 47.49 26 GLY B CA 1
ATOM 1423 C C . GLY B 1 35 ? -6.207 0.179 16.145 1.00 49.96 26 GLY B C 1
ATOM 1424 O O . GLY B 1 35 ? -7.242 -0.044 15.514 1.00 47.72 26 GLY B O 1
ATOM 1425 N N . SER B 1 36 ? -6.224 0.378 17.469 1.00 43.43 27 SER B N 1
ATOM 1426 C CA . SER B 1 36 ? -7.474 0.240 18.233 1.00 40.10 27 SER B CA 1
ATOM 1427 C C . SER B 1 36 ? -8.216 1.586 18.278 1.00 37.21 27 SER B C 1
ATOM 1428 O O . SER B 1 36 ? -7.721 2.627 17.849 1.00 42.91 27 SER B O 1
ATOM 1431 N N . ARG B 1 37 ? -9.340 1.584 18.944 1.00 40.37 28 ARG B N 1
ATOM 1432 C CA . ARG B 1 37 ? -10.055 2.883 19.212 1.00 51.99 28 ARG B CA 1
ATOM 1433 C C . ARG B 1 37 ? -9.423 3.682 20.372 1.00 49.27 28 ARG B C 1
ATOM 1434 O O . ARG B 1 37 ? -9.889 4.771 20.674 1.00 53.70 28 ARG B O 1
ATOM 1442 N N . PHE B 1 38 ? -8.374 3.173 21.020 1.00 42.76 29 PHE B N 1
ATOM 1443 C CA . PHE B 1 38 ? -7.680 3.915 22.030 1.00 39.59 29 PHE B CA 1
ATOM 1444 C C . PHE B 1 38 ? -6.306 4.311 21.493 1.00 42.74 29 PHE B C 1
ATOM 1445 O O . PHE B 1 38 ? -5.310 3.600 21.684 1.00 44.19 29 PHE B O 1
ATOM 1453 N N . LYS B 1 39 ? -6.241 5.473 20.879 1.00 39.79 30 LYS B N 1
ATOM 1454 C CA . LYS B 1 39 ? -5.043 5.873 20.162 1.00 48.74 30 LYS B CA 1
ATOM 1455 C C . LYS B 1 39 ? -4.184 6.827 21.006 1.00 47.21 30 LYS B C 1
ATOM 1456 O O . LYS B 1 39 ? -3.195 7.338 20.504 1.00 50.68 30 LYS B O 1
ATOM 1462 N N . ASP B 1 40 ? -4.535 7.029 22.277 1.00 42.10 31 ASP B N 1
ATOM 1463 C CA . ASP B 1 40 ? -3.787 7.900 23.186 1.00 39.76 31 ASP B CA 1
ATOM 1464 C C . ASP B 1 40 ? -3.096 7.073 24.302 1.00 42.02 31 ASP B C 1
ATOM 1465 O O . ASP B 1 40 ? -2.805 7.617 25.374 1.00 39.61 31 ASP B O 1
ATOM 1470 N N . ILE B 1 41 ? -2.770 5.800 24.061 1.00 37.88 32 ILE B N 1
ATOM 1471 C CA . ILE B 1 41 ? -2.249 4.913 25.102 1.00 42.91 32 ILE B CA 1
ATOM 1472 C C . ILE B 1 41 ? -0.975 4.221 24.598 1.00 42.96 32 ILE B C 1
ATOM 1473 O O . ILE B 1 41 ? -0.995 3.520 23.590 1.00 42.01 32 ILE B O 1
ATOM 1478 N N . SER B 1 42 ? 0.105 4.385 25.359 1.00 36.85 33 SER B N 1
ATOM 1479 C CA . SER B 1 42 ? 1.363 3.724 25.078 1.00 33.92 33 SER B CA 1
ATOM 1480 C C . SER B 1 42 ? 1.319 2.315 25.672 1.00 32.89 33 SER B C 1
ATOM 1481 O O . SER B 1 42 ? 0.499 2.008 26.513 1.00 32.72 33 SER B O 1
ATOM 1484 N N . ILE B 1 43 ? 2.288 1.502 25.309 1.00 34.67 34 ILE B N 1
ATOM 1485 C CA . ILE B 1 43 ? 2.463 0.201 25.894 1.00 37.37 34 ILE B CA 1
ATOM 1486 C C . ILE B 1 43 ? 2.683 0.307 27.406 1.00 31.76 34 ILE B C 1
ATOM 1487 O O . ILE B 1 43 ? 2.086 -0.477 28.177 1.00 30.58 34 ILE B O 1
ATOM 1492 N N . LYS B 1 44 ? 3.521 1.243 27.824 1.00 29.27 35 LYS B N 1
ATOM 1493 C CA . LYS B 1 44 ? 3.794 1.429 29.245 1.00 31.05 35 LYS B CA 1
ATOM 1494 C C . LYS B 1 44 ? 2.521 1.816 30.026 1.00 31.89 35 LYS B C 1
ATOM 1495 O O . LYS B 1 44 ? 2.266 1.279 31.141 1.00 29.05 35 LYS B O 1
ATOM 1501 N N . GLU B 1 45 ? 1.698 2.702 29.458 1.00 28.93 36 GLU B N 1
ATOM 1502 C CA . GLU B 1 45 ? 0.412 3.028 30.093 1.00 31.50 36 GLU B CA 1
ATOM 1503 C C . GLU B 1 45 ? -0.530 1.807 30.146 1.00 27.31 36 GLU B C 1
ATOM 1504 O O . GLU B 1 45 ? -1.247 1.570 31.114 1.00 25.51 36 GLU B O 1
ATOM 1510 N N . MET B 1 46 ? -0.515 1.008 29.121 1.00 29.10 37 MET B N 1
ATOM 1511 C CA . MET B 1 46 ? -1.324 -0.226 29.130 1.00 32.61 37 MET B CA 1
ATOM 1512 C C . MET B 1 46 ? -0.870 -1.095 30.311 1.00 31.65 37 MET B C 1
ATOM 1513 O O . MET B 1 46 ? -1.701 -1.697 30.946 1.00 30.25 37 MET B O 1
ATOM 1518 N N . HIS B 1 47 ? 0.431 -1.149 30.578 1.00 32.88 38 HIS B N 1
ATOM 1519 C CA . HIS B 1 47 ? 0.951 -1.965 31.709 1.00 34.22 38 HIS B CA 1
ATOM 1520 C C . HIS B 1 47 ? 0.393 -1.420 33.030 1.00 27.19 38 HIS B C 1
ATOM 1521 O O . HIS B 1 47 ? -0.012 -2.235 33.882 1.00 27.35 38 HIS B O 1
ATOM 1528 N N . THR B 1 48 ? 0.377 -0.101 33.185 1.00 26.40 39 THR B N 1
ATOM 1529 C CA . THR B 1 48 ? -0.138 0.558 34.400 1.00 26.52 39 THR B CA 1
ATOM 1530 C C . THR B 1 48 ? -1.653 0.337 34.562 1.00 23.92 39 THR B C 1
ATOM 1531 O O . THR B 1 48 ? -2.138 0.022 35.665 1.00 24.02 39 THR B O 1
ATOM 1535 N N . ILE B 1 49 ? -2.390 0.486 33.474 1.00 24.51 40 ILE B N 1
ATOM 1536 C CA . ILE B 1 49 ? -3.800 0.166 33.475 1.00 26.09 40 ILE B CA 1
ATOM 1537 C C . ILE B 1 49 ? -4.009 -1.279 33.955 1.00 26.33 40 ILE B C 1
ATOM 1538 O O . ILE B 1 49 ? -4.851 -1.513 34.825 1.00 25.73 40 ILE B O 1
ATOM 1543 N N . ASP B 1 50 ? -3.228 -2.230 33.425 1.00 27.08 41 ASP B N 1
ATOM 1544 C CA . ASP B 1 50 ? -3.355 -3.644 33.782 1.00 27.58 41 ASP B CA 1
ATOM 1545 C C . ASP B 1 50 ? -3.052 -3.860 35.264 1.00 26.63 41 ASP B C 1
ATOM 1546 O O . ASP B 1 50 ? -3.742 -4.620 35.942 1.00 28.09 41 ASP B O 1
ATOM 1551 N N . VAL B 1 51 ? -2.077 -3.166 35.807 1.00 25.25 42 VAL B N 1
ATOM 1552 C CA . VAL B 1 51 ? -1.802 -3.324 37.233 1.00 25.93 42 VAL B CA 1
ATOM 1553 C C . VAL B 1 51 ? -3.011 -2.860 38.047 1.00 29.05 42 VAL B C 1
ATOM 1554 O O . VAL B 1 51 ? -3.442 -3.512 38.993 1.00 27.92 42 VAL B O 1
ATOM 1558 N N . ILE B 1 52 ? -3.582 -1.744 37.669 1.00 27.42 43 ILE B N 1
ATOM 1559 C CA . ILE B 1 52 ? -4.726 -1.182 38.420 1.00 26.56 43 ILE B CA 1
ATOM 1560 C C . ILE B 1 52 ? -5.964 -2.062 38.184 1.00 26.56 43 ILE B C 1
ATOM 1561 O O . ILE B 1 52 ? -6.752 -2.288 39.091 1.00 27.56 43 ILE B O 1
ATOM 1566 N N . GLY B 1 53 ? -6.180 -2.513 36.959 1.00 28.87 44 GLY B N 1
ATOM 1567 C CA . GLY B 1 53 ? -7.329 -3.353 36.694 1.00 32.54 44 GLY B CA 1
ATOM 1568 C C . GLY B 1 53 ? -7.288 -4.642 37.504 1.00 39.36 44 GLY B C 1
ATOM 1569 O O . GLY B 1 53 ? -8.304 -5.049 38.038 1.00 38.39 44 GLY B O 1
ATOM 1570 N N . LYS B 1 54 ? -6.098 -5.266 37.621 1.00 36.35 45 LYS B N 1
ATOM 1571 C CA . LYS B 1 54 ? -5.967 -6.555 38.296 1.00 37.44 45 LYS B CA 1
ATOM 1572 C C . LYS B 1 54 ? -6.096 -6.364 39.792 1.00 37.93 45 LYS B C 1
ATOM 1573 O O . LYS B 1 54 ? -6.498 -7.296 40.465 1.00 33.50 45 LYS B O 1
ATOM 1579 N N . ALA B 1 55 ? -5.777 -5.172 40.296 1.00 36.54 46 ALA B N 1
ATOM 1580 C CA . ALA B 1 55 ? -5.799 -4.960 41.753 1.00 40.12 46 ALA B CA 1
ATOM 1581 C C . ALA B 1 55 ? -6.501 -3.639 42.100 1.00 41.51 46 ALA B C 1
ATOM 1582 O O . ALA B 1 55 ? -5.867 -2.640 42.398 1.00 35.22 46 ALA B O 1
ATOM 1584 N N . PRO B 1 56 ? -7.834 -3.661 42.139 1.00 43.27 47 PRO B N 1
ATOM 1585 C CA . PRO B 1 56 ? -8.539 -2.429 42.371 1.00 42.03 47 PRO B CA 1
ATOM 1586 C C . PRO B 1 56 ? -8.163 -1.845 43.739 1.00 45.58 47 PRO B C 1
ATOM 1587 O O . PRO B 1 56 ? -8.034 -2.565 44.717 1.00 43.85 47 PRO B O 1
ATOM 1591 N N . ASP B 1 57 ? -7.970 -0.529 43.779 1.00 42.60 48 ASP B N 1
ATOM 1592 C CA . ASP B 1 57 ? -7.539 0.179 44.983 1.00 41.47 48 ASP B CA 1
ATOM 1593 C C . ASP B 1 57 ? -6.044 -0.030 45.281 1.00 35.03 48 ASP B C 1
ATOM 1594 O O . ASP B 1 57 ? -5.582 0.262 46.378 1.00 32.06 48 ASP B O 1
ATOM 1599 N N . VAL B 1 58 ? -5.277 -0.483 44.320 1.00 30.11 49 VAL B N 1
ATOM 1600 C CA . VAL B 1 58 ? -3.844 -0.405 44.462 1.00 32.09 49 VAL B CA 1
ATOM 1601 C C . VAL B 1 58 ? -3.418 1.079 44.650 1.00 32.43 49 VAL B C 1
ATOM 1602 O O . VAL B 1 58 ? -4.109 2.053 44.238 1.00 27.01 49 VAL B O 1
ATOM 1606 N N . THR B 1 59 ? -2.365 1.273 45.408 1.00 28.40 50 THR B N 1
ATOM 1607 C CA . THR B 1 59 ? -1.831 2.607 45.667 1.00 31.02 50 THR B CA 1
ATOM 1608 C C . THR B 1 59 ? -0.722 2.969 44.655 1.00 27.95 50 THR B C 1
ATOM 1609 O O . THR B 1 59 ? -0.120 2.129 44.050 1.00 26.23 50 THR B O 1
ATOM 1613 N N . PRO B 1 60 ? -0.393 4.251 44.527 1.00 27.32 51 PRO B N 1
ATOM 1614 C CA . PRO B 1 60 ? 0.771 4.596 43.673 1.00 26.04 51 PRO B CA 1
ATOM 1615 C C . PRO B 1 60 ? 2.057 3.847 44.076 1.00 24.59 51 PRO B C 1
ATOM 1616 O O . PRO B 1 60 ? 2.806 3.438 43.191 1.00 23.18 51 PRO B O 1
ATOM 1620 N N . SER B 1 61 ? 2.333 3.717 45.374 1.00 25.18 52 SER B N 1
ATOM 1621 C CA . SER B 1 61 ? 3.545 3.027 45.874 1.00 27.90 52 SER B CA 1
ATOM 1622 C C . SER B 1 61 ? 3.594 1.577 45.412 1.00 28.37 52 SER B C 1
ATOM 1623 O O . SER B 1 61 ? 4.652 1.104 45.006 1.00 30.69 52 SER B O 1
ATOM 1626 N N . GLN B 1 62 ? 2.459 0.896 45.432 1.00 28.37 53 GLN B N 1
ATOM 1627 C CA . GLN B 1 62 ? 2.376 -0.484 44.957 1.00 28.14 53 GLN B CA 1
ATOM 1628 C C . GLN B 1 62 ? 2.531 -0.521 43.441 1.00 30.17 53 GLN B C 1
ATOM 1629 O O . GLN B 1 62 ? 3.138 -1.457 42.891 1.00 26.32 53 GLN B O 1
ATOM 1635 N N . VAL B 1 63 ? 2.001 0.477 42.716 1.00 28.64 54 VAL B N 1
ATOM 1636 C CA . VAL B 1 63 ? 2.247 0.466 41.263 1.00 26.55 54 VAL B CA 1
ATOM 1637 C C . VAL B 1 63 ? 3.763 0.595 41.006 1.00 25.10 54 VAL B C 1
ATOM 1638 O O . VAL B 1 63 ? 4.321 -0.047 40.135 1.00 22.84 54 VAL B O 1
ATOM 1642 N N . SER B 1 64 ? 4.408 1.421 41.791 1.00 25.99 55 SER B N 1
ATOM 1643 C CA . SER B 1 64 ? 5.814 1.742 41.625 1.00 27.72 55 SER B CA 1
ATOM 1644 C C . SER B 1 64 ? 6.669 0.486 41.852 1.00 28.15 55 SER B C 1
ATOM 1645 O O . SER B 1 64 ? 7.613 0.209 41.125 1.00 26.45 55 SER B O 1
ATOM 1648 N N . LYS B 1 65 ? 6.275 -0.284 42.831 1.00 29.17 56 LYS B N 1
ATOM 1649 C CA . LYS B 1 65 ? 6.963 -1.507 43.208 1.00 32.13 56 LYS B CA 1
ATOM 1650 C C . LYS B 1 65 ? 6.776 -2.560 42.117 1.00 29.55 56 LYS B C 1
ATOM 1651 O O . LYS B 1 65 ? 7.730 -3.132 41.646 1.00 32.67 56 LYS B O 1
ATOM 1657 N N . GLU B 1 66 ? 5.563 -2.731 41.658 1.00 30.19 57 GLU B N 1
ATOM 1658 C CA . GLU B 1 66 ? 5.259 -3.676 40.557 1.00 33.23 57 GLU B CA 1
ATOM 1659 C C . GLU B 1 66 ? 6.017 -3.354 39.269 1.00 31.09 57 GLU B C 1
ATOM 1660 O O . GLU B 1 66 ? 6.548 -4.289 38.627 1.00 31.87 57 GLU B O 1
ATOM 1666 N N . LEU B 1 67 ? 6.057 -2.091 38.845 1.00 28.60 58 LEU B N 1
ATOM 1667 C CA . LEU B 1 67 ? 6.655 -1.794 37.536 1.00 26.06 58 LEU B CA 1
ATOM 1668 C C . LEU B 1 67 ? 8.148 -1.439 37.659 1.00 25.28 58 LEU B C 1
ATOM 1669 O O . LEU B 1 67 ? 8.818 -1.293 36.655 1.00 27.14 58 LEU B O 1
ATOM 1674 N N . MET B 1 68 ? 8.652 -1.312 38.870 1.00 27.91 59 MET B N 1
ATOM 1675 C CA . MET B 1 68 ? 10.056 -1.063 39.151 1.00 28.79 59 MET B CA 1
ATOM 1676 C C . MET B 1 68 ? 10.468 0.277 38.541 1.00 31.16 59 MET B C 1
ATOM 1677 O O . MET B 1 68 ? 11.576 0.416 37.995 1.00 28.95 59 MET B O 1
ATOM 1682 N N . VAL B 1 69 ? 9.597 1.281 38.726 1.00 29.11 60 VAL B N 1
ATOM 1683 C CA . VAL B 1 69 ? 9.959 2.673 38.459 1.00 28.36 60 VAL B CA 1
ATOM 1684 C C . VAL B 1 69 ? 9.761 3.497 39.744 1.00 29.75 60 VAL B C 1
ATOM 1685 O O . VAL B 1 69 ? 9.119 3.039 40.694 1.00 27.77 60 VAL B O 1
ATOM 1689 N N . THR B 1 70 ? 10.337 4.702 39.793 1.00 25.54 61 THR B N 1
ATOM 1690 C CA . THR B 1 70 ? 10.206 5.512 40.987 1.00 26.90 61 THR B CA 1
ATOM 1691 C C . THR B 1 70 ? 8.766 6.010 41.088 1.00 23.70 61 THR B C 1
ATOM 1692 O O . THR B 1 70 ? 8.036 6.067 40.071 1.00 21.06 61 THR B O 1
ATOM 1696 N N . LEU B 1 71 ? 8.419 6.404 42.289 1.00 26.43 62 LEU B N 1
ATOM 1697 C CA . LEU B 1 71 ? 7.070 6.905 42.583 1.00 27.23 62 LEU B CA 1
ATOM 1698 C C . LEU B 1 71 ? 6.755 8.181 41.781 1.00 25.19 62 LEU B C 1
ATOM 1699 O O . LEU B 1 71 ? 5.646 8.368 41.378 1.00 26.26 62 LEU B O 1
ATOM 1704 N N . GLY B 1 72 ? 7.706 9.073 41.627 1.00 29.50 63 GLY B N 1
ATOM 1705 C CA . GLY B 1 72 ? 7.501 10.295 40.874 1.00 28.73 63 GLY B CA 1
ATOM 1706 C C . GLY B 1 72 ? 7.134 10.001 39.443 1.00 29.16 63 GLY B C 1
ATOM 1707 O O . GLY B 1 72 ? 6.239 10.620 38.871 1.00 27.89 63 GLY B O 1
ATOM 1708 N N . THR B 1 73 ? 7.832 9.033 38.857 1.00 28.10 64 THR B N 1
ATOM 1709 C CA . THR B 1 73 ? 7.477 8.579 37.509 1.00 25.61 64 THR B CA 1
ATOM 1710 C C . THR B 1 73 ? 6.048 8.061 37.458 1.00 24.41 64 THR B C 1
ATOM 1711 O O . THR B 1 73 ? 5.341 8.326 36.515 1.00 26.57 64 THR B O 1
ATOM 1715 N N . VAL B 1 74 ? 5.614 7.398 38.513 1.00 22.36 65 VAL B N 1
ATOM 1716 C CA . VAL B 1 74 ? 4.259 6.878 38.557 1.00 23.57 65 VAL B CA 1
ATOM 1717 C C . VAL B 1 74 ? 3.256 8.035 38.678 1.00 22.95 65 VAL B C 1
ATOM 1718 O O . VAL B 1 74 ? 2.210 8.055 37.997 1.00 22.42 65 VAL B O 1
ATOM 1722 N N . THR B 1 75 ? 3.539 8.988 39.542 1.00 21.88 66 THR B N 1
ATOM 1723 C CA . THR B 1 75 ? 2.592 10.084 39.713 1.00 25.12 66 THR B CA 1
ATOM 1724 C C . THR B 1 75 ? 2.317 10.778 38.359 1.00 24.70 66 THR B C 1
ATOM 1725 O O . THR B 1 75 ? 1.158 11.012 37.974 1.00 25.31 66 THR B O 1
ATOM 1729 N N . THR B 1 76 ? 3.381 11.019 37.614 1.00 24.87 67 THR B N 1
ATOM 1730 C CA . THR B 1 76 ? 3.289 11.667 36.341 1.00 25.97 67 THR B CA 1
ATOM 1731 C C . THR B 1 76 ? 2.450 10.835 35.369 1.00 28.40 67 THR B C 1
ATOM 1732 O O . THR B 1 76 ? 1.531 11.322 34.670 1.00 26.80 67 THR B O 1
ATOM 1736 N N . SER B 1 77 ? 2.727 9.554 35.338 1.00 28.99 68 SER B N 1
ATOM 1737 C CA . SER B 1 77 ? 1.935 8.711 34.501 1.00 25.93 68 SER B CA 1
ATOM 1738 C C . SER B 1 77 ? 0.475 8.722 34.968 1.00 25.76 68 SER B C 1
ATOM 1739 O O . SER B 1 77 ? -0.415 8.693 34.129 1.00 25.96 68 SER B O 1
ATOM 1742 N N . LEU B 1 78 ? 0.228 8.690 36.277 1.00 22.77 69 LEU B N 1
ATOM 1743 C CA . LEU B 1 78 ? -1.145 8.600 36.751 1.00 27.71 69 LEU B CA 1
ATOM 174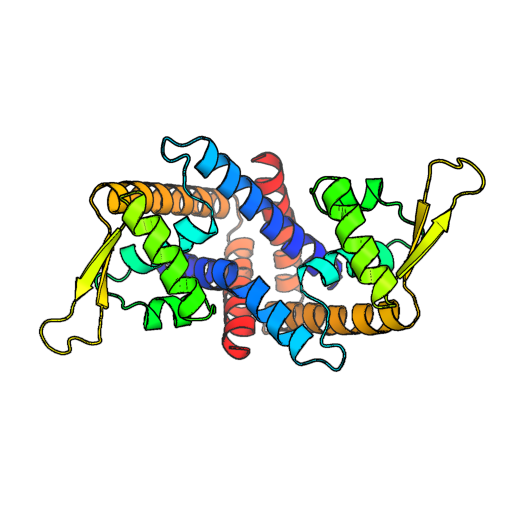4 C C . LEU B 1 78 ? -1.880 9.910 36.406 1.00 28.75 69 LEU B C 1
ATOM 1745 O O . LEU B 1 78 ? -3.036 9.828 36.023 1.00 29.62 69 LEU B O 1
ATOM 1750 N N . ASN B 1 79 ? -1.190 11.055 36.470 1.00 26.40 70 ASN B N 1
ATOM 1751 C CA . ASN B 1 79 ? -1.766 12.361 36.068 1.00 28.09 70 ASN B CA 1
ATOM 1752 C C . ASN B 1 79 ? -2.217 12.305 34.601 1.00 26.02 70 ASN B C 1
ATOM 1753 O O . ASN B 1 79 ? -3.302 12.716 34.280 1.00 26.31 70 ASN B O 1
ATOM 1758 N N . ASN B 1 80 ? -1.406 11.744 33.734 1.00 24.17 71 ASN B N 1
ATOM 1759 C CA . ASN B 1 80 ? -1.730 11.587 32.327 1.00 26.54 71 ASN B CA 1
ATOM 1760 C C . ASN B 1 80 ? -2.925 10.642 32.153 1.00 31.39 71 ASN B C 1
ATOM 1761 O O . ASN B 1 80 ? -3.841 10.967 31.393 1.00 29.18 71 ASN B O 1
ATOM 1766 N N . LEU B 1 81 ? -2.915 9.487 32.841 1.00 26.42 72 LEU B N 1
ATOM 1767 C CA . LEU B 1 81 ? -3.991 8.554 32.619 1.00 28.01 72 LEU B CA 1
ATOM 1768 C C . LEU B 1 81 ? -5.292 9.128 33.182 1.00 29.94 72 LEU B C 1
ATOM 1769 O O . LEU B 1 81 ? -6.382 8.822 32.680 1.00 27.15 72 LEU B O 1
ATOM 1774 N N . GLU B 1 82 ? -5.196 9.893 34.269 1.00 29.56 73 GLU B N 1
ATOM 1775 C CA . GLU B 1 82 ? -6.402 10.441 34.894 1.00 31.03 73 GLU B CA 1
ATOM 1776 C C . GLU B 1 82 ? -7.001 11.540 33.990 1.00 31.59 73 GLU B C 1
ATOM 1777 O O . GLU B 1 82 ? -8.197 11.563 33.755 1.00 27.14 73 GLU B O 1
ATOM 1783 N N . ARG B 1 83 ? -6.136 12.358 33.427 1.00 31.74 74 ARG B N 1
ATOM 1784 C CA . ARG B 1 83 ? -6.522 13.460 32.525 1.00 35.61 74 ARG B CA 1
ATOM 1785 C C . ARG B 1 83 ? -7.203 12.871 31.281 1.00 35.99 74 ARG B C 1
ATOM 1786 O O . ARG B 1 83 ? -8.112 13.465 30.777 1.00 34.49 74 ARG B O 1
ATOM 1794 N N . LYS B 1 84 ? -6.720 11.738 30.774 1.00 33.60 75 LYS B N 1
ATOM 1795 C CA . LYS B 1 84 ? -7.203 11.155 29.529 1.00 31.82 75 LYS B CA 1
ATOM 1796 C C . LYS B 1 84 ? -8.414 10.255 29.773 1.00 31.68 75 LYS B C 1
ATOM 1797 O O . LYS B 1 84 ? -8.920 9.705 28.827 1.00 35.45 75 LYS B O 1
ATOM 1803 N N . GLY B 1 85 ? -8.858 10.096 31.010 1.00 32.70 76 GLY B N 1
ATOM 1804 C CA . GLY B 1 85 ? -10.155 9.458 31.324 1.00 34.57 76 GLY B CA 1
ATOM 1805 C C . GLY B 1 85 ? -10.081 7.958 31.619 1.00 34.24 76 GLY B C 1
ATOM 1806 O O . GLY B 1 85 ? -11.140 7.278 31.659 1.00 30.50 76 GLY B O 1
ATOM 1807 N N . TYR B 1 86 ? -8.883 7.443 31.893 1.00 27.71 77 TYR B N 1
ATOM 1808 C CA . TYR B 1 86 ? -8.687 5.983 32.051 1.00 29.51 77 TYR B CA 1
ATOM 1809 C C . TYR B 1 86 ? -8.697 5.552 33.514 1.00 28.43 77 TYR B C 1
ATOM 1810 O O . TYR B 1 86 ? -9.089 4.396 33.775 1.00 31.16 77 TYR B O 1
ATOM 1819 N N . ILE B 1 87 ? -8.253 6.414 34.430 1.00 25.14 78 ILE B N 1
ATOM 1820 C CA . ILE B 1 87 ? -8.223 6.057 35.856 1.00 27.68 78 ILE B CA 1
ATOM 1821 C C . ILE B 1 87 ? -8.791 7.182 36.723 1.00 27.99 78 ILE B C 1
ATOM 1822 O O . ILE B 1 87 ? -8.849 8.354 36.277 1.00 25.30 78 ILE B O 1
ATOM 1827 N N . GLU B 1 88 ? -9.064 6.831 37.989 1.00 26.66 79 GLU B N 1
ATOM 1828 C CA . GLU B 1 88 ? -9.464 7.786 39.013 1.00 31.64 79 GLU B CA 1
ATOM 1829 C C . GLU B 1 88 ? -8.621 7.547 40.255 1.00 30.56 79 GLU B C 1
ATOM 1830 O O . GLU B 1 88 ? -8.331 6.411 40.573 1.00 28.66 79 GLU B O 1
ATOM 1836 N N . ARG B 1 89 ? -8.225 8.635 40.873 1.00 29.36 80 ARG B N 1
ATOM 1837 C CA . ARG B 1 89 ? -7.638 8.626 42.194 1.00 35.36 80 ARG B CA 1
ATOM 1838 C C . ARG B 1 89 ? -8.721 8.881 43.243 1.00 34.02 80 ARG B C 1
ATOM 1839 O O . ARG B 1 89 ? -9.520 9.806 43.081 1.00 33.58 80 ARG B O 1
ATOM 1847 N N . VAL B 1 90 ? -8.686 8.136 44.339 1.00 34.74 81 VAL B N 1
ATOM 1848 C CA . VAL B 1 90 ? -9.579 8.393 45.496 1.00 37.40 81 VAL B CA 1
ATOM 1849 C C . VAL B 1 90 ? -8.764 8.375 46.797 1.00 35.69 81 VAL B C 1
ATOM 1850 O O . VAL B 1 90 ? -8.161 7.378 47.132 1.00 35.19 81 VAL B O 1
ATOM 1854 N N . ARG B 1 91 ? -8.782 9.438 47.562 1.00 40.37 82 ARG B N 1
ATOM 1855 C CA . ARG B 1 91 ? -8.069 9.467 48.832 1.00 42.75 82 ARG B CA 1
ATOM 1856 C C . ARG B 1 91 ? -8.687 8.450 49.795 1.00 40.47 82 ARG B C 1
ATOM 1857 O O . ARG B 1 91 ? -9.882 8.268 49.864 1.00 40.37 82 ARG B O 1
ATOM 1865 N N . SER B 1 92 ? -7.822 7.716 50.467 1.00 42.39 83 SER B N 1
ATOM 1866 C CA . SER B 1 92 ? -8.245 6.796 51.504 1.00 43.24 83 SER B CA 1
ATOM 1867 C C . SER B 1 92 ? -8.956 7.554 52.635 1.00 41.92 83 SER B C 1
ATOM 1868 O O . SER B 1 92 ? -8.424 8.553 53.137 1.00 39.02 83 SER B O 1
ATOM 1871 N N . GLU B 1 93 ? -10.056 6.999 53.134 1.00 44.48 84 GLU B N 1
ATOM 1872 C CA . GLU B 1 93 ? -10.780 7.615 54.280 1.00 53.73 84 GLU B CA 1
ATOM 1873 C C . GLU B 1 93 ? -10.042 7.267 55.582 1.00 54.93 84 GLU B C 1
ATOM 1874 O O . GLU B 1 93 ? -10.103 8.079 56.527 1.00 54.56 84 GLU B O 1
ATOM 1880 N N . GLN B 1 94 ? -9.377 6.113 55.631 1.00 48.59 85 GLN B N 1
ATOM 1881 C CA . GLN B 1 94 ? -8.616 5.649 56.815 1.00 50.31 85 GLN B CA 1
ATOM 1882 C C . GLN B 1 94 ? -7.256 6.368 56.928 1.00 53.73 85 GLN B C 1
ATOM 1883 O O . GLN B 1 94 ? -6.782 6.576 58.036 1.00 54.17 85 GLN B O 1
ATOM 1889 N N . ASP B 1 95 ? -6.583 6.734 55.828 1.00 42.52 86 ASP B N 1
ATOM 1890 C CA . ASP B 1 95 ? -5.278 7.444 55.941 1.00 41.83 86 ASP B CA 1
ATOM 1891 C C . ASP B 1 95 ? -5.137 8.359 54.723 1.00 40.69 86 ASP B C 1
ATOM 1892 O O . ASP B 1 95 ? -5.077 7.872 53.584 1.00 38.81 86 ASP B O 1
ATOM 1897 N N . ARG B 1 96 ? -5.159 9.655 54.951 1.00 38.35 87 ARG B N 1
ATOM 1898 C CA . ARG B 1 96 ? -5.431 10.586 53.875 1.00 43.13 87 ARG B CA 1
ATOM 1899 C C . ARG B 1 96 ? -4.142 10.908 53.110 1.00 41.26 87 ARG B C 1
ATOM 1900 O O . ARG B 1 96 ? -4.189 11.674 52.156 1.00 38.23 87 ARG B O 1
ATOM 1908 N N . ARG B 1 97 ? -3.022 10.303 53.494 1.00 33.68 88 ARG B N 1
ATOM 1909 C CA . ARG B 1 97 ? -1.838 10.328 52.672 1.00 36.83 88 ARG B CA 1
ATOM 1910 C C . ARG B 1 97 ? -1.998 9.371 51.482 1.00 30.06 88 ARG B C 1
ATOM 1911 O O . ARG B 1 97 ? -1.254 9.461 50.551 1.00 34.72 88 ARG B O 1
ATOM 1919 N N . VAL B 1 98 ? -2.876 8.403 51.598 1.00 31.28 89 VAL B N 1
ATOM 1920 C CA . VAL B 1 98 ? -2.893 7.231 50.756 1.00 30.86 89 VAL B CA 1
ATOM 1921 C C . VAL B 1 98 ? -3.907 7.474 49.644 1.00 32.16 89 VAL B C 1
ATOM 1922 O O . VAL B 1 98 ? -4.966 7.993 49.899 1.00 29.80 89 VAL B O 1
ATOM 1926 N N . VAL B 1 99 ? -3.543 7.090 48.426 1.00 30.68 90 VAL B N 1
ATOM 1927 C CA . VAL B 1 99 ? -4.460 7.190 47.303 1.00 28.57 90 VAL B CA 1
ATOM 1928 C C . VAL B 1 99 ? -4.800 5.785 46.800 1.00 28.57 90 VAL B C 1
ATOM 1929 O O . VAL B 1 99 ? -3.931 4.972 46.571 1.00 30.63 90 VAL B O 1
ATOM 1933 N N . HIS B 1 100 ? -6.055 5.512 46.579 1.00 26.04 91 HIS B N 1
ATOM 1934 C CA . HIS B 1 100 ? -6.467 4.305 45.964 1.00 25.72 91 HIS B CA 1
ATOM 1935 C C . HIS B 1 100 ? -6.764 4.579 44.503 1.00 25.63 91 HIS B C 1
ATOM 1936 O O . HIS B 1 100 ? -7.387 5.603 44.205 1.00 28.59 91 HIS B O 1
ATOM 1943 N N . LEU B 1 101 ? -6.328 3.688 43.607 1.00 22.40 92 LEU B N 1
ATOM 1944 C CA . LEU B 1 101 ? -6.520 3.842 42.162 1.00 22.51 92 LEU B CA 1
ATOM 1945 C C . LEU B 1 101 ? -7.578 2.856 41.681 1.00 27.58 92 LEU B C 1
ATOM 1946 O O . LEU B 1 101 ? -7.608 1.732 42.149 1.00 28.68 92 LEU B O 1
ATOM 1951 N N . HIS B 1 102 ? -8.394 3.269 40.714 1.00 27.76 93 HIS B N 1
ATOM 1952 C CA . HIS B 1 102 ? -9.453 2.391 40.142 1.00 29.21 93 HIS B CA 1
ATOM 1953 C C . HIS B 1 102 ? -9.702 2.772 38.677 1.00 28.91 93 HIS B C 1
ATOM 1954 O O . HIS B 1 102 ? -9.720 3.985 38.388 1.00 31.13 93 HIS B O 1
ATOM 1961 N N . LEU B 1 103 ? -9.886 1.797 37.788 1.00 23.26 94 LEU B N 1
ATOM 1962 C CA . LEU B 1 103 ? -10.116 2.085 36.422 1.00 26.64 94 LEU B CA 1
ATOM 1963 C C . LEU B 1 103 ? -11.480 2.785 36.286 1.00 26.79 94 LEU B C 1
ATOM 1964 O O . LEU B 1 103 ? -12.401 2.517 37.053 1.00 28.71 94 LEU B O 1
ATOM 1969 N N . THR B 1 104 ? -11.577 3.705 35.349 1.00 30.00 95 THR B N 1
ATOM 1970 C CA . THR B 1 104 ? -12.865 4.215 34.933 1.00 29.49 95 THR B CA 1
ATOM 1971 C C . THR B 1 104 ? -13.545 3.197 34.009 1.00 35.03 95 THR B C 1
ATOM 1972 O O . THR B 1 104 ? -12.981 2.120 33.645 1.00 29.66 95 THR B O 1
ATOM 1976 N N . LYS B 1 105 ? -14.743 3.539 33.571 1.00 34.06 96 LYS B N 1
ATOM 1977 C CA . LYS B 1 105 ? -15.432 2.669 32.611 1.00 35.63 96 LYS B CA 1
ATOM 1978 C C . LYS B 1 105 ? -14.574 2.458 31.371 1.00 33.83 96 LYS B C 1
ATOM 1979 O O . LYS B 1 105 ? -14.415 1.310 30.907 1.00 31.14 96 LYS B O 1
ATOM 1985 N N . LYS B 1 106 ? -14.042 3.547 30.825 1.00 32.23 97 LYS B N 1
ATOM 1986 C CA . LYS B 1 106 ? -13.143 3.415 29.693 1.00 31.55 97 LYS B CA 1
ATOM 1987 C C . LYS B 1 106 ? -11.894 2.580 30.068 1.00 30.70 97 LYS B C 1
ATOM 1988 O O . LYS B 1 106 ? -11.364 1.890 29.272 1.00 28.00 97 LYS B O 1
ATOM 1994 N N . GLY B 1 107 ? -11.383 2.718 31.267 1.00 32.84 98 GLY B N 1
ATOM 1995 C CA . GLY B 1 107 ? -10.209 1.961 31.634 1.00 34.81 98 GLY B CA 1
ATOM 1996 C C . GLY B 1 107 ? -10.521 0.468 31.677 1.00 31.83 98 GLY B C 1
ATOM 1997 O O . GLY B 1 107 ? -9.703 -0.347 31.286 1.00 29.24 98 GLY B O 1
ATOM 1998 N N . ARG B 1 108 ? -11.715 0.115 32.143 1.00 31.41 99 ARG B N 1
ATOM 1999 C CA . ARG B 1 108 ? -12.099 -1.288 32.249 1.00 33.87 99 ARG B CA 1
ATOM 2000 C C . ARG B 1 108 ? -12.280 -1.840 30.849 1.00 33.20 99 ARG B C 1
ATOM 2001 O O . ARG B 1 108 ? -11.846 -2.939 30.590 1.00 38.44 99 ARG B O 1
ATOM 2009 N N . LEU B 1 109 ? -12.841 -1.052 29.949 1.00 33.81 100 LEU B N 1
ATOM 2010 C CA . LEU B 1 109 ? -12.985 -1.490 28.577 1.00 32.57 100 LEU B CA 1
ATOM 2011 C C . LEU B 1 109 ? -11.621 -1.852 27.970 1.00 39.62 100 LEU B C 1
ATOM 2012 O O . LEU B 1 109 ? -11.473 -2.929 27.408 1.00 34.12 100 LEU B O 1
ATOM 2017 N N . ILE B 1 110 ? -10.650 -0.939 27.974 1.00 32.52 101 ILE B N 1
ATOM 2018 C CA . ILE B 1 110 ? -9.397 -1.276 27.341 1.00 31.50 101 ILE B CA 1
ATOM 2019 C C . ILE B 1 110 ? -8.701 -2.421 28.105 1.00 32.80 101 ILE B C 1
ATOM 2020 O O . ILE B 1 110 ? -8.056 -3.238 27.481 1.00 31.51 101 ILE B O 1
ATOM 2025 N N . HIS B 1 111 ? -8.785 -2.451 29.433 1.00 27.66 102 HIS B N 1
ATOM 2026 C CA . HIS B 1 111 ? -8.165 -3.524 30.171 1.00 32.87 102 HIS B CA 1
ATOM 2027 C C . HIS B 1 111 ? -8.731 -4.877 29.679 1.00 39.35 102 HIS B C 1
ATOM 2028 O O . HIS B 1 111 ? -7.989 -5.838 29.426 1.00 30.84 102 HIS B O 1
ATOM 2035 N N . ARG B 1 112 ? -10.043 -4.951 29.607 1.00 34.97 103 ARG B N 1
ATOM 2036 C CA . ARG B 1 112 ? -10.749 -6.174 29.184 1.00 38.11 103 ARG B CA 1
ATOM 2037 C C . ARG B 1 112 ? -10.352 -6.547 27.760 1.00 34.62 103 ARG B C 1
ATOM 2038 O O . ARG B 1 112 ? -10.136 -7.698 27.486 1.00 34.72 103 ARG B O 1
ATOM 2046 N N . LEU B 1 113 ? -10.225 -5.591 26.864 1.00 34.94 104 LEU B N 1
ATOM 2047 C CA . LEU B 1 113 ? -9.853 -5.934 25.500 1.00 38.43 104 LEU B CA 1
ATOM 2048 C C . LEU B 1 113 ? -8.396 -6.415 25.433 1.00 41.32 104 LEU B C 1
ATOM 2049 O O . LEU B 1 113 ? -8.015 -7.219 24.575 1.00 33.50 104 LEU B O 1
ATOM 2054 N N . HIS B 1 114 ? -7.575 -5.887 26.317 1.00 39.31 105 HIS B N 1
ATOM 2055 C CA . HIS B 1 114 ? -6.181 -6.223 26.296 1.00 39.21 105 HIS B CA 1
ATOM 2056 C C . HIS B 1 114 ? -5.981 -7.634 26.858 1.00 32.52 105 HIS B C 1
ATOM 2057 O O . HIS B 1 114 ? -5.173 -8.367 26.327 1.00 31.97 105 HIS B O 1
ATOM 2064 N N . LYS B 1 115 ? -6.690 -7.972 27.918 1.00 29.56 106 LYS B N 1
ATOM 2065 C CA . LYS B 1 115 ? -6.588 -9.306 28.510 1.00 37.04 106 LYS B CA 1
ATOM 2066 C C . LYS B 1 115 ? -7.029 -10.375 27.500 1.00 39.62 106 LYS B C 1
ATOM 2067 O O . LYS B 1 115 ? -6.355 -11.392 27.383 1.00 34.95 106 LYS B O 1
ATOM 2073 N N . ARG B 1 116 ? -8.080 -10.081 26.744 1.00 39.18 107 ARG B N 1
ATOM 2074 C CA . ARG B 1 116 ? -8.588 -10.961 25.702 1.00 42.36 107 ARG B CA 1
ATOM 2075 C C . ARG B 1 116 ? -7.570 -11.138 24.582 1.00 39.35 107 ARG B C 1
ATOM 2076 O O . ARG B 1 116 ? -7.436 -12.234 24.084 1.00 40.19 107 ARG B O 1
ATOM 2084 N N . PHE B 1 117 ? -6.940 -10.056 24.151 1.00 34.18 108 PHE B N 1
ATOM 2085 C CA . PHE B 1 117 ? -5.966 -10.119 23.107 1.00 33.79 108 PHE B CA 1
ATOM 2086 C C . PHE B 1 117 ? -4.808 -11.026 23.549 1.00 35.92 108 PHE B C 1
ATOM 2087 O O . PHE B 1 117 ? -4.422 -11.911 22.787 1.00 34.53 108 PHE B O 1
ATOM 2095 N N . HIS B 1 118 ? -4.273 -10.796 24.750 1.00 32.83 109 HIS B N 1
ATOM 2096 C CA . HIS B 1 118 ? -3.159 -11.596 25.268 1.00 37.90 109 HIS B CA 1
ATOM 2097 C C . HIS B 1 118 ? -3.567 -13.072 25.364 1.00 35.34 109 HIS B C 1
ATOM 2098 O O . HIS B 1 118 ? -2.786 -13.916 24.988 1.00 33.15 109 HIS B O 1
ATOM 2105 N N . LYS B 1 119 ? -4.714 -13.367 25.970 1.00 34.36 110 LYS B N 1
ATOM 2106 C CA . LYS B 1 119 ? -5.169 -14.758 26.127 1.00 38.19 110 LYS B CA 1
ATOM 2107 C C . LYS B 1 119 ? -5.259 -15.441 24.749 1.00 38.75 110 LYS B C 1
ATOM 2108 O O . LYS B 1 119 ? -4.661 -16.476 24.531 1.00 35.15 110 LYS B O 1
ATOM 2114 N N . ALA B 1 120 ? -5.961 -14.851 23.806 1.00 32.96 111 ALA B N 1
ATOM 2115 C CA . ALA B 1 120 ? -6.118 -15.463 22.492 1.00 36.77 111 ALA B CA 1
ATOM 2116 C C . ALA B 1 120 ? -4.746 -15.768 21.866 1.00 42.81 111 ALA B C 1
ATOM 2117 O O . ALA B 1 120 ? -4.550 -16.841 21.285 1.00 40.91 111 ALA B O 1
ATOM 2119 N N . MET B 1 121 ? -3.805 -14.826 21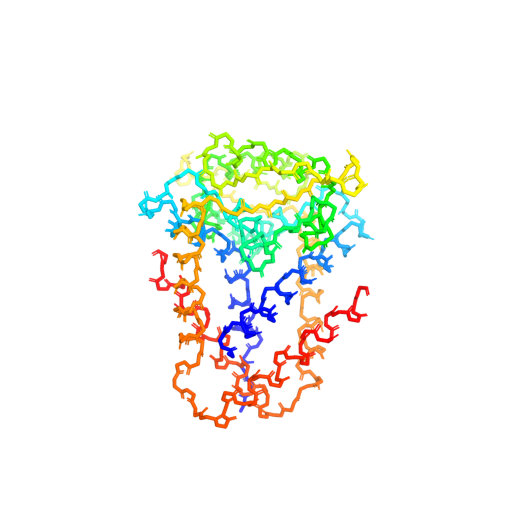.959 1.00 39.95 112 MET B N 1
ATOM 2120 C CA . MET B 1 121 ? -2.513 -14.977 21.311 1.00 37.64 112 MET B CA 1
ATOM 2121 C C . MET B 1 121 ? -1.732 -16.122 21.978 1.00 37.03 112 MET B C 1
ATOM 2122 O O . MET B 1 121 ? -1.112 -16.952 21.292 1.00 30.94 112 MET B O 1
ATOM 2127 N N . VAL B 1 122 ? -1.789 -16.190 23.303 1.00 30.93 113 VAL B N 1
ATOM 2128 C CA . VAL B 1 122 ? -1.017 -17.152 23.982 1.00 31.90 113 VAL B CA 1
ATOM 2129 C C . VAL B 1 122 ? -1.604 -18.539 23.683 1.00 37.99 113 VAL B C 1
ATOM 2130 O O . VAL B 1 122 ? -0.858 -19.535 23.498 1.00 27.94 113 VAL B O 1
ATOM 2134 N N . GLU B 1 123 ? -2.931 -18.626 23.697 1.00 32.92 114 GLU B N 1
ATOM 2135 C CA . GLU B 1 123 ? -3.630 -19.913 23.433 1.00 39.10 114 GLU B CA 1
ATOM 2136 C C . GLU B 1 123 ? -3.275 -20.384 22.020 1.00 37.65 114 GLU B C 1
ATOM 2137 O O . GLU B 1 123 ? -3.007 -21.589 21.846 1.00 38.29 114 GLU B O 1
ATOM 2143 N N . LYS B 1 124 ? -3.275 -19.468 21.060 1.00 37.91 115 LYS B N 1
ATOM 2144 C CA . LYS B 1 124 ? -2.941 -19.789 19.682 1.00 41.59 115 LYS B CA 1
ATOM 2145 C C . LYS B 1 124 ? -1.500 -20.311 19.582 1.00 42.72 115 LYS B C 1
ATOM 2146 O O . LYS B 1 124 ? -1.215 -21.195 18.809 1.00 40.73 115 LYS B O 1
ATOM 2152 N N . ILE B 1 125 ? -0.603 -19.731 20.363 1.00 39.61 116 ILE B N 1
ATOM 2153 C CA . ILE B 1 125 ? 0.780 -20.116 20.345 1.00 40.47 116 ILE B CA 1
ATOM 2154 C C . ILE B 1 125 ? 0.903 -21.534 20.922 1.00 39.14 116 ILE B C 1
ATOM 2155 O O . ILE B 1 125 ? 1.616 -22.368 20.364 1.00 35.20 116 ILE B O 1
ATOM 2160 N N . ILE B 1 126 ? 0.270 -21.765 22.069 1.00 35.58 117 ILE B N 1
ATOM 2161 C CA . ILE B 1 126 ? 0.321 -23.051 22.698 1.00 38.59 117 ILE B CA 1
ATOM 2162 C C . ILE B 1 126 ? -0.305 -24.098 21.757 1.00 44.79 117 ILE B C 1
ATOM 2163 O O . ILE B 1 126 ? 0.168 -25.235 21.681 1.00 45.02 117 ILE B O 1
ATOM 2168 N N . ASP B 1 127 ? -1.344 -23.716 21.019 1.00 48.39 118 ASP B N 1
ATOM 2169 C CA . ASP B 1 127 ? -2.052 -24.646 20.148 1.00 48.94 118 ASP B CA 1
ATOM 2170 C C . ASP B 1 127 ? -1.109 -25.221 19.093 1.00 51.10 118 ASP B C 1
ATOM 2171 O O . ASP B 1 127 ? -1.256 -26.377 18.756 1.00 55.76 118 ASP B O 1
ATOM 2176 N N . GLY B 1 128 ? -0.168 -24.431 18.593 1.00 46.93 119 GLY B N 1
ATOM 2177 C CA . GLY B 1 128 ? 0.746 -24.897 17.547 1.00 45.19 119 GLY B CA 1
ATOM 2178 C C . GLY B 1 128 ? 2.015 -25.566 18.075 1.00 42.70 119 GLY B C 1
ATOM 2179 O O . GLY B 1 128 ? 2.969 -25.708 17.332 1.00 44.60 119 GLY B O 1
ATOM 2180 N N . MET B 1 129 ? 2.070 -25.961 19.338 1.00 44.70 120 MET B N 1
ATOM 2181 C CA . MET B 1 129 ? 3.289 -26.559 19.898 1.00 48.27 120 MET B CA 1
ATOM 2182 C C . MET B 1 129 ? 3.019 -28.019 20.295 1.00 48.63 120 MET B C 1
ATOM 2183 O O . MET B 1 129 ? 1.888 -28.385 20.662 1.00 47.41 120 MET B O 1
ATOM 2188 N N . SER B 1 130 ? 4.090 -28.811 20.317 1.00 42.77 121 SER B N 1
ATOM 2189 C CA . SER B 1 130 ? 4.009 -30.231 20.672 1.00 43.83 121 SER B CA 1
ATOM 2190 C C . SER B 1 130 ? 3.966 -30.327 22.185 1.00 44.12 121 SER B C 1
ATOM 2191 O O . SER B 1 130 ? 4.380 -29.391 22.870 1.00 46.24 121 SER B O 1
ATOM 2194 N N . GLU B 1 131 ? 3.495 -31.446 22.696 1.00 43.43 122 GLU B N 1
ATOM 2195 C CA . GLU B 1 131 ? 3.405 -31.610 24.117 1.00 47.89 122 GLU B CA 1
ATOM 2196 C C . GLU B 1 131 ? 4.793 -31.440 24.759 1.00 49.69 122 GLU B C 1
ATOM 2197 O O . GLU B 1 131 ? 4.919 -30.944 25.901 1.00 42.92 122 GLU B O 1
ATOM 2203 N N . GLU B 1 132 ? 5.833 -31.876 24.062 1.00 45.28 123 GLU B N 1
ATOM 2204 C CA . GLU B 1 132 ? 7.126 -31.807 24.648 1.00 45.59 123 GLU B CA 1
ATOM 2205 C C . GLU B 1 132 ? 7.634 -30.355 24.609 1.00 41.57 123 GLU B C 1
ATOM 2206 O O . GLU B 1 132 ? 8.268 -29.920 25.568 1.00 37.90 123 GLU B O 1
ATOM 2212 N N . GLU B 1 133 ? 7.414 -29.644 23.509 1.00 38.49 124 GLU B N 1
ATOM 2213 C CA . GLU B 1 133 ? 7.695 -28.196 23.448 1.00 45.18 124 GLU B CA 1
ATOM 2214 C C . GLU B 1 133 ? 7.032 -27.445 24.614 1.00 42.76 124 GLU B C 1
ATOM 2215 O O . GLU B 1 133 ? 7.689 -26.655 25.279 1.00 36.10 124 GLU B O 1
ATOM 2221 N N . ILE B 1 134 ? 5.768 -27.732 24.896 1.00 41.57 125 ILE B N 1
ATOM 2222 C CA . ILE B 1 134 ? 5.027 -26.989 25.917 1.00 40.96 125 ILE B CA 1
ATOM 2223 C C . ILE B 1 134 ? 5.613 -27.309 27.294 1.00 43.27 125 ILE B C 1
ATOM 2224 O O . ILE B 1 134 ? 5.787 -26.409 28.159 1.00 40.81 125 ILE B O 1
ATOM 2229 N N . ALA B 1 135 ? 5.909 -28.576 27.535 1.00 36.17 126 ALA B N 1
ATOM 2230 C CA . ALA B 1 135 ? 6.510 -28.929 28.812 1.00 38.44 126 ALA B CA 1
ATOM 2231 C C . ALA B 1 135 ? 7.817 -28.138 29.053 1.00 37.19 126 ALA B C 1
ATOM 2232 O O . ALA B 1 135 ? 8.070 -27.622 30.165 1.00 36.94 126 ALA B O 1
ATOM 2234 N N . VAL B 1 136 ? 8.660 -28.057 28.047 1.00 31.04 127 VAL B N 1
ATOM 2235 C CA . VAL B 1 136 ? 9.972 -27.499 28.259 1.00 39.09 127 VAL B CA 1
ATOM 2236 C C . VAL B 1 136 ? 9.935 -25.950 28.162 1.00 35.32 127 VAL B C 1
ATOM 2237 O O . VAL B 1 136 ? 10.632 -25.290 28.888 1.00 33.72 127 VAL B O 1
ATOM 2241 N N . MET B 1 137 ? 9.169 -25.384 27.246 1.00 34.45 128 MET B N 1
ATOM 2242 C CA . MET B 1 137 ? 8.937 -23.918 27.202 1.00 36.18 128 MET B CA 1
ATOM 2243 C C . MET B 1 137 ? 8.360 -23.447 28.541 1.00 32.55 128 MET B C 1
ATOM 2244 O O . MET B 1 137 ? 8.795 -22.440 29.060 1.00 34.77 128 MET B O 1
ATOM 2249 N N . GLY B 1 138 ? 7.530 -24.244 29.177 1.00 31.60 129 GLY B N 1
ATOM 2250 C CA . GLY B 1 138 ? 6.980 -23.917 30.512 1.00 28.56 129 GLY B CA 1
ATOM 2251 C C . GLY B 1 138 ? 8.035 -23.877 31.589 1.00 32.89 129 GLY B C 1
ATOM 2252 O O . GLY B 1 138 ? 8.014 -23.011 32.531 1.00 34.59 129 GLY B O 1
ATOM 2253 N N . LYS B 1 139 ? 8.937 -24.844 31.520 1.00 32.09 130 LYS B N 1
ATOM 2254 C CA . LYS B 1 139 ? 10.015 -24.906 32.476 1.00 34.03 130 LYS B CA 1
ATOM 2255 C C . LYS B 1 139 ? 10.995 -23.734 32.221 1.00 26.69 130 LYS B C 1
ATOM 2256 O O . LYS B 1 139 ? 11.494 -23.096 33.125 1.00 27.38 130 LYS B O 1
ATOM 2262 N N . GLY B 1 140 ? 11.321 -23.455 30.998 1.00 25.91 131 GLY B N 1
ATOM 2263 C CA . GLY B 1 140 ? 12.185 -22.284 30.741 1.00 31.07 131 GLY B CA 1
ATOM 2264 C C . GLY B 1 140 ? 11.512 -20.976 31.184 1.00 30.94 131 GLY B C 1
ATOM 2265 O O . GLY B 1 140 ? 12.149 -20.112 31.799 1.00 29.91 131 GLY B O 1
ATOM 2266 N N . LEU B 1 141 ? 10.209 -20.854 30.954 1.00 30.77 132 LEU B N 1
ATOM 2267 C CA . LEU B 1 141 ? 9.472 -19.604 31.345 1.00 29.95 132 LEU B CA 1
ATOM 2268 C C . LEU B 1 141 ? 9.565 -19.452 32.855 1.00 29.74 132 LEU B C 1
ATOM 2269 O O . LEU B 1 141 ? 9.808 -18.346 33.382 1.00 27.22 132 LEU B O 1
ATOM 2274 N N . THR B 1 142 ? 9.366 -20.561 33.556 1.00 26.53 133 THR B N 1
ATOM 2275 C CA . THR B 1 142 ? 9.467 -20.525 35.004 1.00 25.72 133 THR B CA 1
ATOM 2276 C C . THR B 1 142 ? 10.874 -20.082 35.420 1.00 25.38 133 THR B C 1
ATOM 2277 O O . THR B 1 142 ? 11.061 -19.243 36.336 1.00 28.46 133 THR B O 1
ATOM 2281 N N . ASN B 1 143 ? 11.879 -20.655 34.775 1.00 25.60 134 ASN B N 1
ATOM 2282 C CA . ASN B 1 143 ? 13.269 -20.366 35.151 1.00 26.62 134 ASN B CA 1
ATOM 2283 C C . ASN B 1 143 ? 13.604 -18.893 34.862 1.00 23.13 134 ASN B C 1
ATOM 2284 O O . ASN B 1 143 ? 14.267 -18.257 35.668 1.00 24.54 134 ASN B O 1
ATOM 2289 N N . LEU B 1 144 ? 13.161 -18.389 33.720 1.00 24.15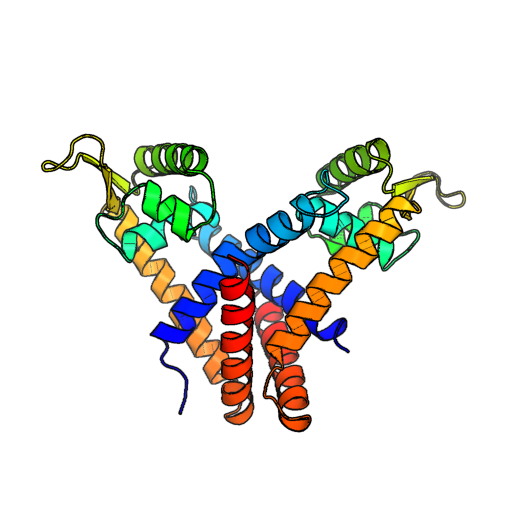 135 LEU B N 1
ATOM 2290 C CA . LEU B 1 144 ? 13.396 -17.014 33.335 1.00 26.26 135 LEU B CA 1
ATOM 2291 C C . LEU B 1 144 ? 12.684 -16.112 34.336 1.00 29.30 135 LEU B C 1
ATOM 2292 O O . LEU B 1 144 ? 13.300 -15.152 34.865 1.00 26.53 135 LEU B O 1
ATOM 2297 N N . TYR B 1 145 ? 11.429 -16.430 34.655 1.00 25.15 136 TYR B N 1
ATOM 2298 C CA . TYR B 1 145 ? 10.755 -15.642 35.650 1.00 25.76 136 TYR B CA 1
ATOM 2299 C C . TYR B 1 145 ? 11.592 -15.588 36.936 1.00 30.07 136 TYR B C 1
ATOM 2300 O O . TYR B 1 145 ? 11.735 -14.536 37.557 1.00 27.17 136 TYR B O 1
ATOM 2309 N N . GLN B 1 146 ? 12.109 -16.747 37.353 1.00 29.00 137 GLN B N 1
ATOM 2310 C CA . GLN B 1 146 ? 12.822 -16.814 38.619 1.00 28.10 137 GLN B CA 1
ATOM 2311 C C . GLN B 1 146 ? 14.176 -16.097 38.509 1.00 26.11 137 GLN B C 1
ATOM 2312 O O . GLN B 1 146 ? 14.607 -15.482 39.475 1.00 23.94 137 GLN B O 1
ATOM 2318 N N . PHE B 1 147 ? 14.837 -16.185 37.379 1.00 25.93 138 PHE B N 1
ATOM 2319 C CA . PHE B 1 147 ? 16.123 -15.445 37.216 1.00 29.89 138 PHE B CA 1
ATOM 2320 C C . PHE B 1 147 ? 15.926 -13.963 37.586 1.00 32.14 138 PHE B C 1
ATOM 2321 O O . PHE B 1 147 ? 16.656 -13.381 38.396 1.00 30.91 138 PHE B O 1
ATOM 2329 N N . LEU B 1 148 ? 14.902 -13.370 36.984 1.00 29.77 139 LEU B N 1
ATOM 2330 C CA . LEU B 1 148 ? 14.603 -11.958 37.206 1.00 29.48 139 LEU B CA 1
ATOM 2331 C C . LEU B 1 148 ? 14.146 -11.720 38.630 1.00 30.54 139 LEU B C 1
ATOM 2332 O O . LEU B 1 148 ? 14.591 -10.711 39.235 1.00 27.82 139 LEU B O 1
ATOM 2337 N N . GLU B 1 149 ? 13.251 -12.585 39.117 1.00 28.74 140 GLU B N 1
ATOM 2338 C CA . GLU B 1 149 ? 12.726 -12.400 40.443 1.00 32.20 140 GLU B CA 1
ATOM 2339 C C . GLU B 1 149 ? 13.884 -12.406 41.451 1.00 36.01 140 GLU B C 1
ATOM 2340 O O . GLU B 1 149 ? 13.827 -11.714 42.450 1.00 37.69 140 GLU B O 1
ATOM 2346 N N . ASP B 1 150 ? 14.912 -13.202 41.174 1.00 34.63 141 ASP B N 1
ATOM 2347 C CA . ASP B 1 150 ? 16.076 -13.343 42.092 1.00 39.73 141 ASP B CA 1
ATOM 2348 C C . ASP B 1 150 ? 16.976 -12.102 42.029 1.00 39.42 141 ASP B C 1
ATOM 2349 O O . ASP B 1 150 ? 17.845 -11.976 42.913 1.00 39.20 141 ASP B O 1
ATOM 2354 N N . LEU B 1 151 ? 16.796 -11.225 41.048 1.00 35.00 142 LEU B N 1
ATOM 2355 C CA . LEU B 1 151 ? 17.646 -10.034 40.949 1.00 36.26 142 LEU B CA 1
ATOM 2356 C C . LEU B 1 151 ? 16.926 -8.807 41.531 1.00 36.05 142 LEU B C 1
ATOM 2357 O O . LEU B 1 151 ? 17.523 -7.752 41.626 1.00 44.77 142 LEU B O 1
ATOM 2362 N N . LYS B 1 152 ? 15.658 -8.908 41.910 1.00 40.25 143 LYS B N 1
ATOM 2363 C CA . LYS B 1 152 ? 14.904 -7.714 42.275 1.00 44.74 143 LYS B CA 1
ATOM 2364 C C . LYS B 1 152 ? 15.380 -7.150 43.633 1.00 48.20 143 LYS B C 1
ATOM 2365 O O . LYS B 1 152 ? 15.343 -7.801 44.676 1.00 52.66 143 LYS B O 1
#

Solvent-accessible surface area: 16081 Å² total; per-residue (Å²): 242,94,50,97,47,136,132,17,33,93,24,51,35,28,10,47,21,4,16,46,41,6,13,42,88,63,2,97,64,15,196,27,130,54,0,23,10,123,22,0,49,4,0,24,17,1,21,106,45,98,81,11,22,20,50,91,0,15,163,109,47,112,61,99,80,49,72,2,56,81,22,0,75,52,0,66,172,47,31,1,2,85,70,66,130,5,154,166,47,158,203,45,17,48,0,60,11,27,114,80,0,119,85,0,12,144,50,7,63,145,15,24,90,45,14,6,95,61,6,49,76,64,20,43,138,122,52,28,64,34,4,8,136,0,12,38,69,35,53,89,58,2,49,107,88,117,124,72,50,72,5,11,83,59,32,63,37,14,31,46,5,22,55,50,14,12,74,100,64,6,100,63,33,170,11,134,62,0,37,23,166,20,0,30,6,0,13,7,1,19,107,45,94,79,13,21,20,67,97,0,17,169,94,21,51,54,100,79,48,75,4,55,81,27,0,76,50,0,72,173,47,29,3,2,76,64,69,118,4,138,157,46,148,200,46,14,46,0,50,11,25,158,75,0,105,53,5,12,108,57,12,98,153,52,40,99,48,22,20,69,126,33,27,125,69,30,60,123,87,16,18,63,4,32,16,77,5,29,51,12,24,35,72,21,4,64,97,81,109

B-factor: mean 45.35, std 14.44, range [21.06, 107.8]

InterPro domains:
  IPR000835 MarR-type HTH domain [PF12802] (32-89)
  IPR000835 MarR-type HTH domain [PR00598] (50-66)
  IPR000835 MarR-type HTH domain [PR00598] (67-82)
  IPR000835 MarR-type HTH domain [PR00598] (86-102)
  IPR000835 MarR-type HTH domain [PR00598] (116-136)
  IPR000835 MarR-type HTH domain [PS50995] (1-144)
  IPR000835 MarR-type HTH domain [SM00347] (26-126)
  IPR036388 Winged helix-like DNA-binding domain superfamily [G3DSA:1.10.10.10] (2-142)
  IPR036390 Winged helix DNA-binding domain superfamily [SSF46785] (8-142)